Protein AF-A0A1M5V355-F1 (afdb_monomer_lite)

Foldseek 3Di:
DDPVLLVVVLVCLALVNPDFQKKKKWKDFLVVLDTPDIDIDGLVVDDSVVNRVVSVQLSLQSVLVQQWQWFKFFADDPRLVLQVQQLPDSIGDRVSNVVVVSLLSVFFDDGAMKMKMKTKDKDQQFDADPVRDRDDGGDDIDRKMKIFMWGWDFDDWDWDADPVRDTDTDDGDTDTDHTQKMKMPPDCPPNYGNSRIITITHHAASVQRSSCSNRVGPDDHRDDDDPDPPPPPDDDDDDDDPPVVPVPPPPDDHDPDDPPPVPPPPDDDDDDDDDDDDDDDDDDDDDDDDDPDVVVVVVVVVVVVVVVVVVVVVVVVVVVVVPPPPDDDPPDDDPVAWDWDDDPNDIDTDHDPVSDDPVVVVVVVVVVVVVD

Structure (mmCIF, N/CA/C/O backbone):
data_AF-A0A1M5V355-F1
#
_entry.id   AF-A0A1M5V355-F1
#
loop_
_atom_site.group_PDB
_atom_site.id
_atom_site.type_symbol
_atom_site.label_atom_id
_atom_site.label_alt_id
_atom_site.label_comp_id
_atom_site.label_asym_id
_atom_site.label_entity_id
_atom_site.label_seq_id
_atom_site.pdbx_PDB_ins_code
_atom_site.Cartn_x
_atom_site.Cartn_y
_atom_site.Cartn_z
_atom_site.occupancy
_atom_site.B_iso_or_equiv
_atom_site.auth_seq_id
_atom_site.auth_comp_id
_atom_site.auth_asym_id
_atom_site.auth_atom_id
_atom_site.pdbx_PDB_model_num
ATOM 1 N N . MET A 1 1 ? -16.255 1.107 5.233 1.00 89.56 1 MET A N 1
ATOM 2 C CA . MET A 1 1 ? -15.655 2.334 5.747 1.00 89.56 1 MET A CA 1
ATOM 3 C C . MET A 1 1 ? -16.337 3.499 5.084 1.00 89.56 1 MET A C 1
ATOM 5 O O . MET A 1 1 ? -16.392 3.609 3.864 1.00 89.56 1 MET A O 1
ATOM 9 N N . THR A 1 2 ? -16.897 4.390 5.898 1.00 87.81 2 THR A N 1
ATOM 10 C CA . THR A 1 2 ? -17.548 5.601 5.388 1.00 87.81 2 THR A CA 1
ATOM 11 C C . THR A 1 2 ? -16.514 6.634 4.936 1.00 87.81 2 THR A C 1
ATOM 13 O O . THR A 1 2 ? -15.394 6.683 5.450 1.00 87.81 2 THR A O 1
ATOM 16 N N . LYS A 1 3 ? -16.908 7.554 4.043 1.00 87.50 3 LYS A N 1
ATOM 17 C CA . LYS A 1 3 ? -16.062 8.697 3.638 1.00 87.50 3 LYS A CA 1
ATOM 18 C C . LYS A 1 3 ? -15.553 9.503 4.842 1.00 87.50 3 LYS A C 1
ATOM 20 O O . LYS A 1 3 ? -14.425 9.989 4.829 1.00 87.50 3 LYS A O 1
ATOM 25 N N . SER A 1 4 ? -16.362 9.638 5.895 1.00 89.25 4 SER A N 1
ATOM 26 C CA . SER A 1 4 ? -15.952 10.292 7.143 1.00 89.25 4 SER A CA 1
ATOM 27 C C . SER A 1 4 ? -14.869 9.526 7.896 1.00 89.25 4 SER A C 1
ATOM 29 O O . SER A 1 4 ? -13.943 10.168 8.387 1.00 89.25 4 SER A O 1
ATOM 31 N N . GLY A 1 5 ? -14.965 8.193 7.963 1.00 91.00 5 GLY A N 1
ATOM 32 C CA . GLY A 1 5 ? -13.939 7.344 8.572 1.00 91.00 5 GLY A CA 1
ATOM 33 C C . GLY A 1 5 ? -12.612 7.471 7.830 1.00 91.00 5 GLY A C 1
ATOM 34 O O . GLY A 1 5 ? -11.593 7.793 8.438 1.00 91.00 5 GLY A O 1
ATOM 35 N N . LEU A 1 6 ? -12.651 7.391 6.495 1.00 92.62 6 LEU A N 1
ATOM 36 C CA . LEU A 1 6 ? -11.466 7.609 5.666 1.00 92.62 6 LEU A CA 1
ATOM 37 C C . LEU A 1 6 ? -10.832 8.985 5.920 1.00 92.62 6 LEU A C 1
ATOM 39 O O . LEU A 1 6 ? -9.616 9.096 6.056 1.00 92.62 6 LEU A O 1
ATOM 43 N N . LEU A 1 7 ? -11.636 10.051 5.981 1.00 92.12 7 LEU A N 1
ATOM 44 C CA . LEU A 1 7 ? -11.136 11.403 6.246 1.00 92.12 7 LEU A CA 1
ATOM 45 C C . LEU A 1 7 ? -10.563 11.565 7.661 1.00 92.12 7 LEU A C 1
ATOM 47 O O . LEU A 1 7 ? -9.691 12.412 7.850 1.00 92.12 7 LEU A O 1
ATOM 51 N N . GLU A 1 8 ? -11.043 10.807 8.649 1.00 92.81 8 GLU A N 1
ATOM 52 C CA . GLU A 1 8 ? -10.492 10.795 10.010 1.00 92.81 8 GLU A CA 1
ATOM 53 C C . GLU A 1 8 ? -9.062 10.250 10.003 1.00 92.81 8 GLU A C 1
ATOM 55 O O . GLU A 1 8 ? -8.152 10.954 10.444 1.00 92.81 8 GLU A O 1
ATOM 60 N N . ILE A 1 9 ? -8.851 9.082 9.392 1.00 94.06 9 ILE A N 1
ATOM 61 C CA . ILE A 1 9 ? -7.524 8.463 9.283 1.00 94.06 9 ILE A CA 1
ATOM 62 C C . ILE A 1 9 ? -6.606 9.293 8.379 1.00 94.06 9 ILE A C 1
ATOM 64 O O . ILE A 1 9 ? -5.519 9.705 8.779 1.00 94.06 9 ILE A O 1
ATOM 68 N N . LYS A 1 10 ? -7.072 9.662 7.181 1.00 92.56 10 LYS A N 1
ATOM 69 C CA . LYS A 1 10 ? -6.279 10.398 6.185 1.00 92.56 10 LYS A CA 1
ATOM 70 C C . LYS A 1 10 ? -5.797 11.767 6.672 1.00 92.56 10 LYS A C 1
ATOM 72 O O . LYS A 1 10 ? -4.787 12.266 6.181 1.00 92.56 10 LYS A O 1
ATOM 77 N N . LYS A 1 11 ? -6.470 12.406 7.638 1.00 91.75 11 LYS A N 1
ATOM 78 C CA . LYS A 1 11 ? -5.975 13.660 8.242 1.00 91.75 11 LYS A CA 1
ATOM 79 C C . LYS A 1 11 ? -4.592 13.503 8.875 1.00 91.75 11 LYS A C 1
ATOM 81 O O . LYS A 1 11 ? -3.875 14.500 8.920 1.00 91.75 11 LYS A O 1
ATOM 86 N N . ARG A 1 12 ? -4.232 12.288 9.301 1.00 92.31 12 ARG A N 1
ATOM 87 C CA . ARG A 1 12 ? -2.917 11.926 9.844 1.00 92.31 12 ARG A CA 1
ATOM 88 C C . ARG A 1 12 ? -1.853 11.770 8.757 1.00 92.31 12 ARG A C 1
ATOM 90 O O . ARG A 1 12 ? -0.671 11.850 9.053 1.00 92.31 12 ARG A O 1
ATOM 97 N N . PHE A 1 13 ? -2.230 11.623 7.484 1.00 92.56 13 PHE A N 1
ATOM 98 C CA . PHE A 1 13 ? -1.281 11.496 6.367 1.00 92.56 13 PHE A CA 1
ATOM 99 C C . PHE A 1 13 ? -0.744 12.866 5.939 1.00 92.56 13 PHE A C 1
ATOM 101 O O . PHE A 1 13 ? -0.869 13.314 4.801 1.00 92.56 13 PHE A O 1
ATOM 108 N N . LYS A 1 14 ? -0.157 13.580 6.892 1.00 90.81 14 LYS A N 1
ATOM 109 C CA . LYS A 1 14 ? 0.521 14.855 6.690 1.00 90.81 14 LYS A CA 1
ATOM 110 C C . LYS A 1 14 ? 1.834 14.776 7.422 1.00 90.81 14 LYS A C 1
ATOM 112 O O . LYS A 1 14 ? 1.860 14.311 8.546 1.00 90.81 14 LYS A O 1
ATOM 117 N N . PHE A 1 15 ? 2.900 15.304 6.836 1.00 89.25 15 PHE A N 1
ATOM 118 C CA . PHE A 1 15 ? 4.241 15.212 7.420 1.00 89.25 15 PHE A CA 1
ATOM 119 C C . PHE A 1 15 ? 4.316 15.582 8.916 1.00 89.25 15 PHE A C 1
ATOM 121 O O . PHE A 1 15 ? 5.011 14.920 9.668 1.00 89.25 15 PHE A O 1
ATOM 128 N N . LYS A 1 16 ? 3.553 16.586 9.372 1.00 88.00 16 LYS A N 1
ATOM 129 C CA . LYS A 1 16 ? 3.527 16.997 10.788 1.00 88.00 16 LYS A CA 1
ATOM 130 C C . LYS A 1 16 ? 2.683 16.111 11.710 1.00 88.00 16 LYS A C 1
ATOM 132 O O . LYS A 1 16 ? 2.906 16.132 12.913 1.00 88.00 16 LYS A O 1
ATOM 137 N N . ASP A 1 17 ? 1.705 15.406 11.152 1.00 87.25 17 ASP A N 1
ATOM 138 C CA . ASP A 1 17 ? 0.704 14.626 11.890 1.00 87.25 17 ASP A CA 1
ATOM 139 C C . ASP A 1 17 ? 0.891 13.109 11.685 1.00 87.25 17 ASP A C 1
ATOM 141 O O . ASP A 1 17 ? 0.143 12.308 12.244 1.00 87.25 17 ASP A O 1
ATOM 145 N N . CYS A 1 18 ? 1.860 12.725 10.850 1.00 88.19 18 CYS A N 1
ATOM 146 C CA . CYS A 1 18 ? 2.124 11.358 10.445 1.00 88.19 18 CYS A CA 1
ATOM 147 C C . CYS A 1 18 ? 2.851 10.609 11.553 1.00 88.19 18 CYS A C 1
ATOM 149 O O . CYS A 1 18 ? 3.882 11.058 12.048 1.00 88.19 18 CYS A O 1
ATOM 151 N N . SER A 1 19 ? 2.319 9.441 11.893 1.00 90.44 19 SER A N 1
ATOM 152 C CA . SER A 1 19 ? 2.824 8.584 12.962 1.00 90.44 19 SER A CA 1
ATOM 153 C C . SER A 1 19 ? 3.128 7.164 12.500 1.00 90.44 19 SER A C 1
ATOM 155 O O . SER A 1 19 ? 3.248 6.291 13.352 1.00 90.44 19 SER A O 1
ATOM 157 N N . PHE A 1 20 ? 3.262 6.928 11.185 1.00 96.12 20 PHE A N 1
ATOM 158 C CA . PHE A 1 20 ? 3.665 5.616 10.677 1.00 96.12 20 PHE A CA 1
ATOM 159 C C . PHE A 1 20 ? 4.904 5.130 11.425 1.00 96.12 20 PHE A C 1
ATOM 161 O O . PHE A 1 20 ? 5.922 5.829 11.481 1.00 96.12 20 PHE A O 1
ATOM 168 N N . SER A 1 21 ? 4.807 3.946 12.014 1.00 95.25 21 SER A N 1
ATOM 169 C CA . SER A 1 21 ? 5.899 3.356 12.774 1.00 95.25 21 SER A CA 1
ATOM 170 C C . SER A 1 21 ? 6.874 2.639 11.847 1.00 95.25 21 SER A C 1
ATOM 172 O O . SER A 1 21 ? 8.091 2.824 11.958 1.00 95.25 21 SER A O 1
ATOM 174 N N . GLY A 1 22 ? 6.358 1.904 10.864 1.00 96.44 22 GLY A N 1
ATOM 175 C CA . GLY A 1 22 ? 7.148 1.157 9.900 1.00 96.44 22 GLY A CA 1
ATOM 176 C C . GLY A 1 22 ? 6.624 1.252 8.476 1.00 96.44 22 GLY A C 1
ATOM 177 O O . GLY A 1 22 ? 5.488 1.649 8.213 1.00 96.44 22 GLY A O 1
ATOM 178 N N . MET A 1 23 ? 7.497 0.884 7.548 1.00 97.56 23 MET A N 1
ATOM 179 C CA . MET A 1 23 ? 7.187 0.739 6.137 1.00 97.56 23 MET A CA 1
ATOM 180 C C . MET A 1 23 ? 7.880 -0.508 5.605 1.00 97.56 23 MET A C 1
ATOM 182 O O . MET A 1 23 ? 9.032 -0.768 5.940 1.00 97.56 23 MET A O 1
ATOM 186 N N . ALA A 1 24 ? 7.209 -1.236 4.729 1.00 98.25 24 ALA A N 1
ATOM 187 C CA . ALA A 1 24 ? 7.842 -2.215 3.868 1.00 98.25 24 ALA A CA 1
ATOM 188 C C . ALA A 1 24 ? 7.393 -2.007 2.430 1.00 98.25 24 ALA A C 1
ATOM 190 O O . ALA A 1 24 ? 6.380 -1.355 2.158 1.00 98.25 24 ALA A O 1
ATOM 191 N N . 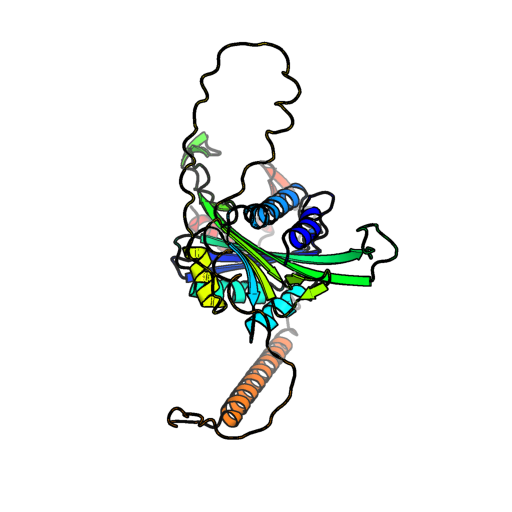TYR A 1 25 ? 8.168 -2.549 1.506 1.00 98.12 25 TYR A N 1
ATOM 192 C CA . TYR A 1 25 ? 7.831 -2.509 0.099 1.00 98.12 25 TYR A CA 1
ATOM 193 C C . TYR A 1 25 ? 8.241 -3.792 -0.606 1.00 98.12 25 TYR A C 1
ATOM 195 O O . TYR A 1 25 ? 9.151 -4.492 -0.166 1.00 98.12 25 TYR A O 1
ATOM 203 N N . ALA A 1 26 ? 7.578 -4.064 -1.724 1.00 98.06 26 ALA A N 1
ATOM 204 C CA . ALA A 1 26 ? 8.003 -5.048 -2.706 1.00 98.06 26 ALA A CA 1
ATOM 205 C C . ALA A 1 26 ? 7.972 -4.413 -4.098 1.00 98.06 26 ALA A C 1
ATOM 207 O O . ALA A 1 26 ? 7.014 -3.719 -4.444 1.00 98.06 26 ALA A O 1
ATOM 208 N N . ILE A 1 27 ? 9.029 -4.637 -4.873 1.00 97.38 27 ILE A N 1
ATOM 209 C CA . ILE A 1 27 ? 9.155 -4.238 -6.274 1.00 97.38 27 ILE A CA 1
ATOM 210 C C . ILE A 1 27 ? 8.904 -5.474 -7.122 1.00 97.38 27 ILE A C 1
ATOM 212 O O . ILE A 1 27 ? 9.468 -6.537 -6.853 1.00 97.38 27 ILE A O 1
ATOM 216 N N . PHE A 1 28 ? 8.053 -5.327 -8.127 1.00 95.38 28 PHE A N 1
ATOM 217 C CA . PHE A 1 28 ? 7.698 -6.412 -9.017 1.00 95.38 28 PHE A CA 1
ATOM 218 C C . PHE A 1 28 ? 7.526 -5.949 -10.451 1.00 95.38 28 PHE A C 1
ATOM 220 O O . PHE A 1 28 ? 7.009 -4.860 -10.704 1.00 95.38 28 PHE A O 1
ATOM 227 N N . ASP A 1 29 ? 7.932 -6.812 -11.372 1.00 93.44 29 ASP A N 1
ATOM 228 C CA . ASP A 1 29 ? 7.668 -6.665 -12.791 1.00 93.44 29 ASP A CA 1
ATOM 229 C C . ASP A 1 29 ? 6.507 -7.571 -13.182 1.00 93.44 29 ASP A C 1
ATOM 231 O O . ASP A 1 29 ? 6.532 -8.788 -12.974 1.00 93.44 29 ASP A O 1
ATOM 235 N N . ASN A 1 30 ? 5.472 -6.961 -13.746 1.00 86.44 30 ASN A N 1
ATOM 236 C CA . ASN A 1 30 ? 4.293 -7.687 -14.166 1.00 86.44 30 ASN A CA 1
ATOM 237 C C . ASN A 1 30 ? 4.468 -8.343 -15.547 1.00 86.44 30 ASN A C 1
ATOM 239 O O . ASN A 1 30 ? 3.793 -9.329 -15.838 1.00 86.44 30 ASN A O 1
ATOM 243 N N . GLU A 1 31 ? 5.404 -7.852 -16.373 1.00 83.94 31 GLU A N 1
ATOM 244 C CA . GLU A 1 31 ? 5.741 -8.469 -17.665 1.00 83.94 31 GLU A CA 1
ATOM 245 C C . GLU A 1 31 ? 6.495 -9.790 -17.452 1.00 83.94 31 GLU A C 1
ATOM 247 O O . GLU A 1 31 ? 6.115 -10.832 -17.993 1.00 83.94 31 GLU A O 1
ATOM 252 N N . GLY A 1 32 ? 7.539 -9.763 -16.618 1.00 76.00 32 GLY A N 1
ATOM 253 C CA . GLY A 1 32 ? 8.309 -10.939 -16.211 1.00 76.00 32 GLY A CA 1
ATOM 254 C C . GLY A 1 32 ? 7.634 -11.810 -15.147 1.00 76.00 32 GLY A C 1
ATOM 255 O O . GLY A 1 32 ? 8.076 -12.937 -14.918 1.00 76.00 32 GLY A O 1
ATOM 256 N N . LYS A 1 33 ? 6.558 -11.318 -14.517 1.00 83.00 33 LYS A N 1
ATOM 257 C CA . LYS A 1 33 ? 5.878 -11.937 -13.363 1.00 83.00 33 LYS A CA 1
ATOM 258 C C . LYS A 1 33 ? 6.848 -12.320 -12.242 1.00 83.00 33 LYS A C 1
ATOM 260 O O . LYS A 1 33 ? 6.753 -13.404 -11.661 1.00 83.00 33 LYS A O 1
ATOM 265 N N . GLU A 1 34 ? 7.779 -11.423 -11.941 1.00 89.25 34 GLU A N 1
ATOM 266 C CA . GLU A 1 34 ? 8.860 -11.647 -10.984 1.00 89.25 34 GLU A CA 1
ATOM 267 C C . GLU A 1 34 ? 8.885 -10.555 -9.910 1.00 89.25 34 GLU A C 1
ATOM 269 O O . GLU A 1 34 ? 8.621 -9.380 -10.168 1.00 89.25 34 GLU A O 1
ATOM 274 N N . ILE A 1 35 ? 9.230 -10.948 -8.683 1.00 93.12 35 ILE A N 1
ATOM 275 C CA . ILE A 1 35 ? 9.493 -10.010 -7.593 1.00 93.12 35 ILE A CA 1
ATOM 276 C C . ILE A 1 35 ? 10.996 -9.713 -7.555 1.00 93.12 35 ILE A C 1
ATOM 278 O O . ILE A 1 35 ? 11.785 -10.545 -7.086 1.00 93.12 35 ILE A O 1
ATOM 282 N N . GLU A 1 36 ? 11.369 -8.500 -7.946 1.00 91.50 36 GLU A N 1
ATOM 283 C CA . GLU A 1 36 ? 12.757 -8.033 -8.019 1.00 91.50 36 GLU A CA 1
ATOM 284 C C . GLU A 1 36 ? 13.376 -7.786 -6.636 1.00 91.50 36 GLU A C 1
ATOM 286 O O . GLU A 1 36 ? 14.565 -8.018 -6.422 1.00 91.50 36 GLU A O 1
ATOM 291 N N . GLY A 1 37 ? 12.578 -7.334 -5.665 1.00 92.25 37 GLY A N 1
ATOM 292 C CA . GLY A 1 37 ? 13.083 -7.020 -4.330 1.00 92.25 37 GLY A CA 1
ATOM 293 C C . GLY A 1 37 ? 11.985 -6.752 -3.313 1.00 92.25 37 GLY A C 1
ATOM 294 O O . GLY A 1 37 ? 10.872 -6.379 -3.671 1.00 92.25 37 GLY A O 1
ATOM 295 N N . ALA A 1 38 ? 12.296 -6.952 -2.034 1.00 96.25 38 ALA A N 1
ATOM 296 C CA . ALA A 1 38 ? 11.433 -6.572 -0.924 1.00 96.25 38 ALA A CA 1
ATOM 297 C C . ALA A 1 38 ? 12.280 -6.224 0.301 1.00 96.25 38 ALA A C 1
ATOM 299 O O . ALA A 1 38 ? 13.281 -6.891 0.560 1.00 96.25 38 ALA A O 1
ATOM 300 N N . ASP A 1 39 ? 11.879 -5.195 1.042 1.00 97.50 39 ASP A N 1
ATOM 301 C CA . ASP A 1 39 ? 12.579 -4.760 2.250 1.00 97.50 39 ASP A CA 1
ATOM 302 C C . ASP A 1 39 ? 11.623 -4.054 3.221 1.00 97.50 39 ASP A C 1
ATOM 304 O O . ASP A 1 39 ? 10.516 -3.649 2.854 1.00 97.50 39 ASP A O 1
ATOM 308 N N . SER A 1 40 ? 12.054 -3.910 4.472 1.00 97.19 40 SER A N 1
ATOM 309 C CA . SER A 1 40 ? 11.305 -3.273 5.552 1.00 97.19 40 SER A CA 1
ATOM 310 C C . SER A 1 40 ? 12.197 -2.341 6.362 1.00 97.19 40 SER A C 1
ATOM 312 O O . SER A 1 40 ? 13.372 -2.609 6.595 1.00 97.19 40 SER A O 1
ATOM 314 N N . THR A 1 41 ? 11.639 -1.227 6.816 1.00 96.38 41 THR A N 1
ATOM 315 C CA . THR A 1 41 ? 12.373 -0.216 7.568 1.00 96.38 41 THR A CA 1
ATOM 316 C C . THR A 1 41 ? 11.465 0.517 8.543 1.00 96.38 41 THR A C 1
ATOM 318 O O . THR A 1 41 ? 10.244 0.604 8.376 1.00 96.38 41 THR A O 1
ATOM 321 N N . ARG A 1 42 ? 12.068 1.090 9.583 1.00 96.50 42 ARG A N 1
ATOM 322 C CA . ARG A 1 42 ? 11.363 1.998 10.482 1.00 96.50 42 ARG A CA 1
ATOM 323 C C . ARG A 1 42 ? 11.120 3.315 9.746 1.00 96.50 42 ARG A C 1
ATOM 325 O O . ARG A 1 42 ? 12.052 3.971 9.290 1.00 96.50 42 ARG A O 1
ATOM 332 N N . PHE A 1 43 ? 9.863 3.734 9.650 1.00 95.94 43 PHE A N 1
ATOM 333 C CA . PHE A 1 43 ? 9.506 4.877 8.807 1.00 95.94 43 PHE A CA 1
ATOM 334 C C . PHE A 1 43 ? 10.115 6.187 9.329 1.00 95.94 43 PHE A C 1
ATOM 336 O O . PHE A 1 43 ? 10.642 6.990 8.564 1.00 95.94 43 PHE A O 1
ATOM 343 N N . LEU A 1 44 ? 10.137 6.355 10.653 1.00 91.69 44 LEU A N 1
ATOM 344 C CA . LEU A 1 44 ? 10.676 7.546 11.318 1.00 91.69 44 LEU A CA 1
ATOM 345 C C . LEU A 1 44 ? 12.208 7.673 11.247 1.00 91.69 44 LEU A C 1
ATOM 347 O O . LEU A 1 44 ? 12.740 8.697 11.667 1.00 91.69 44 LEU A O 1
ATOM 351 N N . THR A 1 45 ? 12.926 6.651 10.764 1.00 93.31 45 THR A N 1
ATOM 352 C CA . THR A 1 45 ? 14.386 6.732 10.563 1.00 93.31 45 THR A CA 1
ATOM 353 C C . THR A 1 45 ? 14.782 7.219 9.172 1.00 93.31 45 THR A C 1
ATOM 355 O O . THR A 1 45 ? 15.955 7.514 8.958 1.00 93.31 45 THR A O 1
ATOM 358 N N . LEU A 1 46 ? 13.826 7.303 8.241 1.00 94.19 46 LEU A N 1
ATOM 359 C CA . LEU A 1 46 ? 14.040 7.871 6.910 1.00 94.19 46 LEU A CA 1
ATOM 360 C C . LEU A 1 46 ? 14.298 9.376 6.999 1.00 94.19 46 LEU A C 1
ATOM 362 O O . LEU A 1 46 ? 13.890 10.023 7.967 1.00 94.19 46 LEU A O 1
ATOM 366 N N . ASP A 1 47 ? 14.922 9.953 5.976 1.00 95.31 47 ASP A N 1
ATOM 367 C CA . ASP A 1 47 ? 15.080 11.404 5.934 1.00 95.31 47 ASP A CA 1
ATOM 368 C C . ASP A 1 47 ? 13.740 12.125 5.701 1.00 95.31 47 ASP A C 1
ATOM 370 O O . ASP A 1 47 ? 12.791 11.585 5.125 1.00 95.31 47 ASP A O 1
ATOM 374 N N . ASP A 1 48 ? 13.650 13.375 6.158 1.00 95.44 48 ASP A N 1
ATOM 375 C CA . ASP A 1 48 ? 12.427 14.178 6.069 1.00 95.44 48 ASP A CA 1
ATOM 376 C C . ASP A 1 48 ? 11.891 14.309 4.633 1.00 95.44 48 ASP A C 1
ATOM 378 O O . ASP A 1 48 ? 10.680 14.445 4.431 1.00 95.44 48 ASP A O 1
ATOM 382 N N . ASP A 1 49 ? 12.761 14.328 3.624 1.00 95.06 49 ASP A N 1
ATOM 383 C CA . ASP A 1 49 ? 12.355 14.500 2.232 1.00 95.06 49 ASP A CA 1
ATOM 384 C C . ASP A 1 49 ? 11.828 13.192 1.630 1.00 95.06 49 ASP A C 1
ATOM 386 O O . ASP A 1 49 ? 10.849 13.220 0.877 1.00 95.06 49 ASP A O 1
ATOM 390 N N . GLU A 1 50 ? 12.399 12.048 1.999 1.00 94.62 50 GLU A N 1
ATOM 391 C CA . GLU A 1 50 ? 11.857 10.715 1.732 1.00 94.62 50 GLU A CA 1
ATOM 392 C C . GLU A 1 50 ? 10.501 10.519 2.405 1.00 94.62 50 GLU A C 1
ATOM 394 O O . GLU A 1 50 ? 9.522 10.189 1.727 1.00 94.62 50 GLU A O 1
ATOM 399 N N . GLN A 1 51 ? 10.393 10.819 3.703 1.00 95.75 51 GLN A N 1
ATOM 400 C CA . GLN A 1 51 ? 9.131 10.715 4.438 1.00 95.75 51 GLN A CA 1
ATOM 401 C C . GLN A 1 51 ? 8.024 11.535 3.762 1.00 95.75 51 GLN A C 1
ATOM 403 O O . GLN A 1 51 ? 6.927 11.029 3.514 1.00 95.75 51 GLN A O 1
ATOM 408 N N . LYS A 1 52 ? 8.302 12.793 3.382 1.00 96.25 52 LYS A N 1
ATOM 409 C CA . LYS A 1 52 ? 7.335 13.644 2.660 1.00 96.25 52 LYS A CA 1
ATOM 410 C C . LYS A 1 52 ? 6.894 13.029 1.333 1.00 96.25 52 LYS A C 1
ATOM 412 O O . LYS A 1 52 ? 5.713 13.134 0.987 1.00 96.25 52 LYS A O 1
ATOM 417 N N . LYS A 1 53 ? 7.807 12.409 0.577 1.00 96.00 53 LYS A N 1
ATOM 418 C CA . LYS A 1 53 ? 7.480 11.751 -0.700 1.00 96.00 53 LYS A CA 1
ATOM 419 C C . LYS A 1 53 ? 6.567 10.548 -0.476 1.00 96.00 53 LYS A C 1
ATOM 421 O O . LYS A 1 53 ? 5.520 10.479 -1.121 1.00 96.00 53 LYS A O 1
ATOM 426 N N . TYR A 1 54 ? 6.896 9.669 0.469 1.00 97.12 54 TYR A N 1
ATOM 427 C CA . TYR A 1 54 ? 6.069 8.506 0.800 1.00 97.12 54 TYR A CA 1
ATOM 428 C C . TYR A 1 54 ? 4.682 8.906 1.317 1.00 97.12 54 TYR A C 1
ATOM 430 O O . TYR A 1 54 ? 3.671 8.424 0.802 1.00 97.12 54 TYR A O 1
ATOM 438 N N . ILE A 1 55 ? 4.608 9.879 2.232 1.00 96.69 55 ILE A N 1
ATOM 439 C CA . ILE A 1 55 ? 3.332 10.420 2.730 1.00 96.69 55 ILE A CA 1
ATOM 440 C C . ILE A 1 55 ? 2.508 11.012 1.580 1.00 96.69 55 ILE A C 1
ATOM 442 O O . ILE A 1 55 ? 1.286 10.852 1.539 1.00 96.69 55 ILE A O 1
ATOM 446 N N . SER A 1 56 ? 3.152 11.678 0.616 1.00 95.88 56 SER A N 1
ATOM 447 C CA . SER A 1 56 ? 2.468 12.205 -0.568 1.00 95.88 56 SER A CA 1
ATOM 448 C C . SER A 1 56 ? 1.871 11.092 -1.431 1.00 95.88 56 SER A C 1
ATOM 450 O O . SER A 1 56 ? 0.732 11.229 -1.883 1.00 95.88 56 SER A O 1
ATOM 452 N N . LEU A 1 57 ? 2.602 9.993 -1.647 1.00 96.06 57 LEU A N 1
ATOM 453 C CA . LEU A 1 57 ? 2.116 8.841 -2.409 1.00 96.06 57 LEU A CA 1
ATOM 454 C C . LEU A 1 57 ? 0.905 8.207 -1.725 1.00 96.06 57 LEU A C 1
ATOM 456 O O . LEU A 1 57 ? -0.169 8.158 -2.325 1.00 96.06 57 LEU A O 1
ATOM 460 N N . ILE A 1 58 ? 1.026 7.818 -0.456 1.00 96.12 58 ILE A N 1
ATOM 461 C CA . ILE A 1 58 ? -0.077 7.164 0.260 1.00 96.12 58 ILE A CA 1
ATOM 462 C C . ILE A 1 58 ? -1.299 8.091 0.380 1.00 96.12 58 ILE A C 1
ATOM 464 O O . ILE A 1 58 ? -2.426 7.680 0.115 1.00 96.12 58 ILE A O 1
ATOM 468 N N . SER A 1 59 ? -1.097 9.392 0.615 1.00 94.69 59 SER A N 1
ATOM 469 C CA . SER A 1 59 ? -2.186 10.382 0.625 1.00 94.69 59 SER A CA 1
ATOM 470 C C . SER A 1 59 ? -2.924 10.472 -0.707 1.00 94.69 59 SER A C 1
ATOM 472 O O . SER A 1 59 ? -4.148 10.650 -0.731 1.00 94.69 59 SER A O 1
ATOM 474 N N . LYS A 1 60 ? -2.204 10.387 -1.832 1.00 94.31 60 LYS A N 1
ATOM 475 C CA . LYS A 1 60 ? -2.798 10.423 -3.175 1.00 94.31 60 LYS A CA 1
ATOM 476 C C . LYS A 1 60 ? -3.630 9.179 -3.465 1.00 94.31 60 LYS A C 1
ATOM 478 O O . LYS A 1 60 ? -4.661 9.331 -4.119 1.00 94.31 60 LYS A O 1
ATOM 483 N N . ALA A 1 61 ? -3.232 8.011 -2.955 1.00 93.81 61 ALA A N 1
ATOM 484 C CA . ALA A 1 61 ? -3.974 6.762 -3.133 1.00 93.81 61 ALA A CA 1
ATOM 485 C C . ALA A 1 61 ? -5.414 6.922 -2.625 1.00 93.81 61 ALA A C 1
ATOM 487 O O . ALA A 1 61 ? -6.368 6.745 -3.374 1.00 93.81 61 ALA A O 1
ATOM 488 N N . TYR A 1 62 ? -5.576 7.445 -1.409 1.00 92.25 62 TYR A N 1
ATOM 489 C CA . TYR A 1 62 ? -6.897 7.671 -0.811 1.00 92.25 62 TYR A CA 1
ATOM 490 C C . TYR A 1 62 ? -7.581 8.975 -1.233 1.00 92.25 62 TYR A C 1
ATOM 492 O O . TYR A 1 62 ? -8.776 9.163 -1.017 1.00 92.25 62 TYR A O 1
ATOM 500 N N . SER A 1 63 ? -6.851 9.924 -1.825 1.00 85.56 63 SER A N 1
ATOM 501 C CA . SER A 1 63 ? -7.465 11.127 -2.413 1.00 85.56 63 SER A CA 1
ATOM 502 C C . SER A 1 63 ? -8.267 10.820 -3.669 1.00 85.56 63 SER A C 1
ATOM 504 O O . SER A 1 63 ? -9.175 11.573 -4.003 1.00 85.56 63 SER A O 1
ATOM 506 N N . ALA A 1 64 ? -7.963 9.709 -4.338 1.00 74.75 64 ALA A N 1
ATOM 507 C CA . ALA A 1 64 ? -8.680 9.266 -5.520 1.00 74.75 64 ALA A CA 1
ATOM 508 C C . ALA A 1 64 ? -10.140 8.861 -5.261 1.00 74.75 64 ALA A C 1
ATOM 510 O O . ALA A 1 64 ? -10.911 8.806 -6.214 1.00 74.75 64 ALA A O 1
ATOM 511 N N . ALA A 1 65 ? -10.531 8.624 -4.003 1.00 66.25 65 ALA A N 1
ATOM 512 C CA . ALA A 1 65 ? -11.834 8.070 -3.631 1.00 66.25 65 ALA A CA 1
ATOM 513 C C . ALA A 1 65 ? -13.054 8.851 -4.167 1.00 66.25 65 ALA A C 1
ATOM 515 O O . ALA A 1 65 ? -14.123 8.278 -4.329 1.00 66.25 65 ALA A O 1
ATOM 516 N N . GLY A 1 66 ? -12.919 10.146 -4.483 1.00 62.03 66 GLY A N 1
ATOM 517 C CA . GLY A 1 66 ? -14.007 10.946 -5.069 1.00 62.03 66 GLY A CA 1
ATOM 518 C C . GLY A 1 66 ? -14.413 10.550 -6.500 1.00 62.03 66 GLY A C 1
ATOM 519 O O . GLY A 1 66 ? -15.504 10.910 -6.935 1.00 62.03 66 GLY A O 1
ATOM 520 N N . GLY A 1 67 ? -13.565 9.805 -7.223 1.00 68.19 67 GLY A N 1
ATOM 521 C CA . GLY A 1 67 ? -13.799 9.368 -8.611 1.00 68.19 67 GLY A CA 1
ATOM 522 C C . GLY A 1 67 ? -13.250 7.971 -8.926 1.00 68.19 67 GLY A C 1
ATOM 523 O O . GLY A 1 67 ? -12.985 7.662 -10.084 1.00 68.19 67 GLY A O 1
ATOM 524 N N . ALA A 1 68 ? -13.040 7.164 -7.889 1.00 81.50 68 ALA A N 1
ATOM 525 C CA . ALA A 1 68 ? -12.522 5.798 -7.922 1.00 81.50 68 ALA A CA 1
ATOM 526 C C . ALA A 1 68 ? -13.541 4.866 -7.253 1.00 81.50 68 ALA A C 1
ATOM 528 O O . ALA A 1 68 ? -14.433 5.350 -6.554 1.00 81.50 68 ALA A O 1
ATOM 529 N N . PHE A 1 69 ? -13.474 3.556 -7.489 1.00 87.19 69 PHE A N 1
ATOM 530 C CA . PHE A 1 69 ? -14.170 2.596 -6.625 1.00 87.19 69 PHE A CA 1
ATOM 531 C C . PHE A 1 69 ? -13.512 2.677 -5.254 1.00 87.19 69 PHE A C 1
ATOM 533 O O . PHE A 1 69 ? -12.285 2.720 -5.196 1.00 87.19 69 PHE A O 1
ATOM 540 N N . ALA A 1 70 ? -14.304 2.830 -4.198 1.00 91.06 70 ALA A N 1
ATOM 541 C CA . ALA A 1 70 ? -13.822 3.271 -2.896 1.00 91.06 70 ALA A CA 1
ATOM 542 C C . ALA A 1 70 ? -14.700 2.694 -1.777 1.00 91.06 70 ALA A C 1
ATOM 544 O O . ALA A 1 70 ? -15.419 3.440 -1.102 1.00 91.06 70 ALA A O 1
ATOM 545 N N . GLU A 1 71 ? -14.669 1.371 -1.631 1.00 93.50 71 GLU A N 1
ATOM 546 C CA . GLU A 1 71 ? -15.564 0.599 -0.764 1.00 93.50 71 GLU A CA 1
ATOM 547 C C . GLU A 1 71 ? -14.815 -0.497 0.002 1.00 93.50 71 GLU A C 1
ATOM 549 O O . GLU A 1 71 ? -13.628 -0.747 -0.224 1.00 93.50 71 GLU A O 1
ATOM 554 N N . ASP A 1 72 ? -15.521 -1.109 0.947 1.00 95.19 72 ASP A N 1
ATOM 555 C CA . ASP A 1 72 ? -15.021 -2.254 1.696 1.00 95.19 72 ASP A CA 1
ATOM 556 C C . ASP A 1 72 ? -15.128 -3.519 0.859 1.00 95.19 72 ASP A C 1
ATOM 558 O O . ASP A 1 72 ? -16.146 -3.778 0.219 1.00 95.19 72 ASP A O 1
ATOM 562 N N . VAL A 1 73 ? -14.073 -4.317 0.915 1.00 96.00 73 VAL A N 1
ATOM 563 C CA . VAL A 1 73 ? -13.988 -5.632 0.303 1.00 96.00 73 VAL A CA 1
ATOM 564 C C . VAL A 1 73 ? -13.741 -6.640 1.410 1.00 96.00 73 VAL A C 1
ATOM 566 O O . VAL A 1 73 ? -12.799 -6.485 2.187 1.00 96.00 73 VAL A O 1
ATOM 569 N N . THR A 1 74 ? -14.582 -7.664 1.486 1.00 95.75 74 THR A N 1
ATOM 570 C CA . THR A 1 74 ? -14.424 -8.731 2.472 1.00 95.75 74 THR A CA 1
ATOM 571 C C . THR A 1 74 ? -13.176 -9.549 2.163 1.00 95.75 74 THR A C 1
ATOM 573 O O . THR A 1 74 ? -12.971 -9.969 1.025 1.00 95.75 74 THR A O 1
ATOM 576 N N . VAL A 1 75 ? -12.350 -9.792 3.179 1.00 94.56 75 VAL A N 1
ATOM 577 C CA . VAL A 1 75 ? -11.142 -10.611 3.058 1.00 94.56 75 VAL A CA 1
ATOM 578 C C . VAL A 1 75 ? -11.285 -11.842 3.940 1.00 94.56 75 VAL A C 1
ATOM 580 O O . VAL A 1 75 ? -11.645 -11.748 5.109 1.00 94.56 75 VAL A O 1
ATOM 583 N N . ILE A 1 76 ? -10.996 -13.017 3.384 1.00 91.75 76 ILE A N 1
ATOM 584 C CA . ILE A 1 76 ? -11.171 -14.304 4.065 1.00 91.75 76 ILE A CA 1
ATOM 585 C C . ILE A 1 76 ? -9.927 -15.182 3.928 1.00 91.75 76 ILE A C 1
ATOM 587 O O . ILE A 1 76 ? -9.017 -14.898 3.154 1.00 91.75 76 ILE A O 1
ATOM 591 N N . GLY A 1 77 ? -9.895 -16.281 4.682 1.00 92.88 77 GLY A N 1
ATOM 592 C CA . GLY A 1 77 ? -8.890 -17.327 4.502 1.00 92.88 77 GLY A CA 1
ATOM 593 C C . GLY A 1 77 ? -7.471 -16.877 4.850 1.00 92.88 77 GLY A C 1
ATOM 594 O O . GLY A 1 77 ? -7.236 -16.295 5.911 1.00 92.88 77 GLY A O 1
ATOM 595 N N . ASP A 1 78 ? -6.515 -17.220 3.989 1.00 92.50 78 ASP A N 1
ATOM 596 C CA . ASP A 1 78 ? -5.093 -16.969 4.235 1.00 92.50 78 ASP A CA 1
ATOM 597 C C . ASP A 1 78 ? -4.708 -15.498 4.036 1.00 92.50 78 ASP A C 1
ATOM 599 O O . ASP A 1 78 ? -3.887 -14.987 4.801 1.00 92.50 78 ASP A O 1
ATOM 603 N N . ASP A 1 79 ? -5.390 -14.776 3.143 1.00 93.00 79 ASP A N 1
ATOM 604 C CA . ASP A 1 79 ? -5.211 -13.329 2.978 1.00 93.00 79 ASP A CA 1
ATOM 605 C C . ASP A 1 79 ? -5.564 -12.569 4.254 1.00 93.00 79 ASP A C 1
ATOM 607 O O . ASP A 1 79 ? -4.801 -11.714 4.706 1.00 93.00 79 ASP A O 1
ATOM 611 N N . ALA A 1 80 ? -6.676 -12.928 4.901 1.00 94.62 80 ALA A N 1
ATOM 612 C CA . ALA A 1 80 ? -7.078 -12.309 6.163 1.00 94.62 80 ALA A CA 1
ATOM 613 C C . ALA A 1 80 ? -6.019 -12.527 7.259 1.00 94.62 80 ALA A C 1
ATOM 615 O O . ALA A 1 80 ? -5.718 -11.617 8.036 1.00 94.62 80 ALA A O 1
ATOM 616 N N . LYS A 1 81 ? -5.396 -13.716 7.304 1.00 95.94 81 LYS A N 1
ATOM 617 C CA . LYS A 1 81 ? -4.306 -14.017 8.248 1.00 95.94 81 LYS A CA 1
ATOM 618 C C . LYS A 1 81 ? -3.056 -13.196 7.940 1.00 95.94 81 LYS A C 1
ATOM 620 O O . LYS A 1 81 ? -2.460 -12.648 8.867 1.00 95.94 81 LYS A O 1
ATOM 625 N N . MET A 1 82 ? -2.672 -13.098 6.667 1.00 96.88 82 MET A N 1
ATOM 626 C CA . MET A 1 82 ? -1.519 -12.314 6.218 1.00 96.88 82 MET A CA 1
ATOM 627 C C . MET A 1 82 ? -1.700 -10.826 6.539 1.00 96.88 82 MET A C 1
ATOM 629 O O . MET A 1 82 ? -0.842 -10.231 7.193 1.00 96.88 82 MET A O 1
ATOM 633 N N . LEU A 1 83 ? -2.835 -10.236 6.156 1.00 97.12 83 LEU A N 1
ATOM 634 C CA . LEU A 1 83 ? -3.141 -8.831 6.427 1.00 97.12 83 LEU A CA 1
ATOM 635 C C . LEU A 1 83 ? -3.241 -8.550 7.934 1.00 97.12 83 LEU A C 1
ATOM 637 O O . LEU A 1 83 ? -2.757 -7.521 8.405 1.00 97.12 83 LEU A O 1
ATOM 641 N N . MET A 1 84 ? -3.795 -9.479 8.722 1.00 96.56 84 MET A N 1
ATOM 642 C CA . MET A 1 84 ? -3.819 -9.363 10.185 1.00 96.56 84 MET A CA 1
ATOM 643 C C . MET A 1 84 ? -2.419 -9.416 10.799 1.00 96.56 84 MET A C 1
ATOM 645 O O . MET A 1 84 ? -2.147 -8.671 11.741 1.00 96.56 84 MET A O 1
ATOM 649 N N . ALA A 1 85 ? -1.531 -10.269 10.287 1.00 96.56 85 ALA A N 1
ATOM 650 C CA . ALA A 1 85 ? -0.145 -10.320 10.738 1.00 96.56 85 ALA A CA 1
ATOM 651 C C . ALA A 1 85 ? 0.592 -9.006 10.427 1.00 96.56 85 ALA A C 1
ATOM 653 O O . ALA A 1 85 ? 1.262 -8.465 11.306 1.00 96.56 85 ALA A O 1
ATOM 654 N N . LEU A 1 86 ? 0.391 -8.448 9.228 1.00 96.50 86 LEU A N 1
ATOM 655 C CA . LEU A 1 86 ? 0.928 -7.141 8.842 1.00 96.50 86 LEU A CA 1
ATOM 656 C C . LEU A 1 86 ? 0.395 -6.014 9.747 1.00 96.50 86 LEU A C 1
ATOM 658 O O . LEU A 1 86 ? 1.185 -5.247 10.290 1.00 96.50 86 LEU A O 1
ATOM 662 N N . ALA A 1 87 ? -0.918 -5.943 9.987 1.00 94.88 87 ALA A N 1
ATOM 663 C CA . ALA A 1 87 ? -1.540 -4.905 10.823 1.00 94.88 87 ALA A CA 1
ATOM 664 C C . ALA A 1 87 ? -1.137 -4.956 12.304 1.00 94.88 87 ALA A C 1
ATOM 666 O O . ALA A 1 87 ? -1.151 -3.930 12.981 1.00 94.88 87 ALA A O 1
ATOM 667 N N . LYS A 1 88 ? -0.766 -6.133 12.820 1.00 93.06 88 LYS A N 1
ATOM 668 C CA . LYS A 1 88 ? -0.287 -6.295 14.203 1.00 93.06 88 LYS A CA 1
ATOM 669 C C . LYS A 1 88 ? 1.201 -5.990 14.376 1.00 93.06 88 LYS A C 1
ATOM 671 O O . LYS A 1 88 ? 1.670 -5.911 15.511 1.00 93.06 88 LYS A O 1
ATOM 676 N N . SER A 1 89 ? 1.948 -5.861 13.284 1.00 91.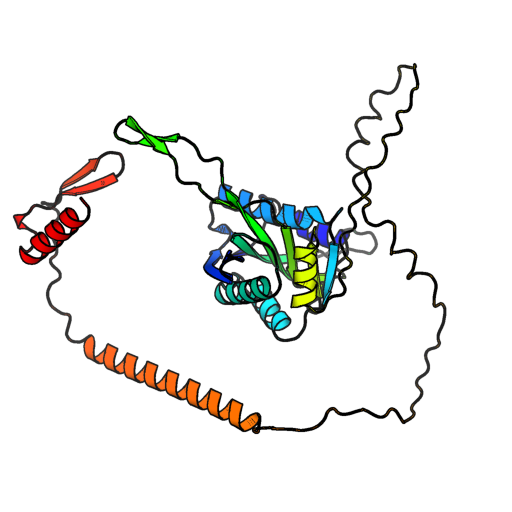75 89 SER A N 1
ATOM 677 C CA . SER A 1 89 ? 3.386 -5.604 13.326 1.00 91.75 89 SER A CA 1
ATOM 678 C C . SER A 1 89 ? 3.692 -4.107 13.458 1.00 91.75 89 SER A C 1
ATOM 680 O O . SER A 1 89 ? 3.035 -3.271 12.843 1.00 91.75 89 SER A O 1
ATOM 682 N N . ASP A 1 90 ? 4.710 -3.758 14.255 1.00 92.75 90 ASP A N 1
ATOM 683 C CA . ASP A 1 90 ? 5.196 -2.370 14.334 1.00 92.75 90 ASP A CA 1
ATOM 684 C C . ASP A 1 90 ? 5.895 -1.964 13.032 1.00 92.75 90 ASP A C 1
ATOM 686 O O . ASP A 1 90 ? 5.738 -0.845 12.557 1.00 92.75 90 ASP A O 1
ATOM 690 N N . ILE A 1 91 ? 6.637 -2.894 12.431 1.00 96.44 91 ILE A N 1
ATOM 691 C CA . ILE A 1 91 ? 7.250 -2.752 11.113 1.00 96.44 91 ILE A CA 1
ATOM 692 C C . ILE A 1 91 ? 6.733 -3.909 10.254 1.00 96.44 91 ILE A C 1
ATOM 694 O O . ILE A 1 91 ? 6.913 -5.055 10.674 1.00 96.44 91 ILE A O 1
ATOM 698 N N . PRO A 1 92 ? 6.106 -3.643 9.091 1.00 96.00 92 PRO A N 1
ATOM 699 C CA . PRO A 1 92 ? 5.554 -4.700 8.252 1.00 96.00 92 PRO A CA 1
ATOM 700 C C . PRO A 1 92 ? 6.645 -5.671 7.792 1.00 96.00 92 PRO A C 1
ATOM 702 O O . PRO A 1 92 ? 7.720 -5.248 7.372 1.00 96.00 92 PRO A O 1
ATOM 705 N N . ASP A 1 93 ? 6.370 -6.973 7.866 1.00 97.06 93 ASP A N 1
ATOM 706 C CA . ASP A 1 93 ? 7.323 -8.010 7.461 1.00 97.06 93 ASP A CA 1
ATOM 707 C C . ASP A 1 93 ? 7.482 -8.040 5.931 1.00 97.06 93 ASP A C 1
ATOM 709 O O . ASP A 1 93 ? 6.511 -8.240 5.194 1.00 97.06 93 ASP A O 1
ATOM 713 N N . ALA A 1 94 ? 8.715 -7.865 5.445 1.00 97.19 94 ALA A N 1
ATOM 714 C CA . ALA A 1 94 ? 9.016 -7.822 4.014 1.00 97.19 94 ALA A CA 1
ATOM 715 C C . ALA A 1 94 ? 8.652 -9.123 3.271 1.00 97.19 94 ALA A C 1
ATOM 717 O O . ALA A 1 94 ? 8.287 -9.073 2.098 1.00 97.19 94 ALA A O 1
ATOM 718 N N . SER A 1 95 ? 8.702 -10.281 3.937 1.00 96.81 95 SER A N 1
ATOM 719 C CA . SER A 1 95 ? 8.337 -11.577 3.348 1.00 96.81 95 SER A CA 1
ATOM 720 C C . SER A 1 95 ? 6.828 -11.686 3.145 1.00 96.81 95 SER A C 1
ATOM 722 O O . SER A 1 95 ? 6.384 -12.188 2.114 1.00 96.81 95 SER A O 1
ATOM 724 N N . LEU A 1 96 ? 6.035 -11.171 4.091 1.00 97.31 96 LEU A N 1
ATOM 725 C CA . LEU A 1 96 ? 4.579 -11.080 3.940 1.00 97.31 96 LEU A CA 1
ATOM 726 C C . LEU A 1 96 ? 4.191 -10.065 2.859 1.00 97.31 96 LEU A C 1
ATOM 728 O O . LEU A 1 96 ? 3.303 -10.337 2.057 1.00 97.31 96 LEU A O 1
ATOM 732 N N . VAL A 1 97 ? 4.881 -8.922 2.777 1.00 97.94 97 VAL A N 1
ATOM 733 C CA . VAL A 1 97 ? 4.656 -7.949 1.692 1.00 97.94 97 VAL A CA 1
ATOM 734 C C . VAL A 1 97 ? 5.045 -8.529 0.329 1.00 97.94 97 VAL A C 1
ATOM 736 O O . VAL A 1 97 ? 4.329 -8.317 -0.647 1.00 97.94 97 VAL A O 1
ATOM 739 N N . ARG A 1 98 ? 6.121 -9.321 0.257 1.00 97.38 98 ARG A N 1
ATOM 740 C CA . ARG A 1 98 ? 6.499 -10.078 -0.945 1.00 97.38 98 ARG A CA 1
ATOM 741 C C . ARG A 1 98 ? 5.429 -11.096 -1.341 1.00 97.38 98 ARG A C 1
ATOM 743 O O . ARG A 1 98 ? 5.103 -11.176 -2.520 1.00 97.38 98 ARG A O 1
ATOM 750 N N . ALA A 1 99 ? 4.874 -11.841 -0.386 1.00 96.50 99 ALA A N 1
ATOM 751 C CA . ALA A 1 99 ? 3.775 -12.771 -0.647 1.00 96.50 99 ALA A CA 1
ATOM 752 C C . ALA A 1 99 ? 2.529 -12.037 -1.169 1.00 96.50 99 ALA A C 1
ATOM 754 O O . ALA A 1 99 ? 1.960 -12.441 -2.177 1.00 96.50 99 ALA A O 1
ATOM 755 N N . TRP A 1 100 ? 2.166 -10.901 -0.566 1.00 97.25 100 TRP A N 1
ATOM 756 C CA . TRP A 1 100 ? 1.041 -10.098 -1.045 1.00 97.25 100 TRP A CA 1
ATOM 757 C C . TRP A 1 100 ? 1.271 -9.552 -2.463 1.00 97.25 100 TRP A C 1
ATOM 759 O O . TRP A 1 100 ? 0.367 -9.587 -3.296 1.00 97.25 100 TRP A O 1
ATOM 769 N N . ALA A 1 101 ? 2.491 -9.107 -2.774 1.00 96.81 101 ALA A N 1
ATOM 770 C CA . ALA A 1 101 ? 2.862 -8.703 -4.128 1.00 96.81 101 ALA A CA 1
ATOM 771 C C . ALA A 1 101 ? 2.790 -9.867 -5.133 1.00 96.81 101 ALA A C 1
ATOM 773 O O . ALA A 1 101 ? 2.382 -9.655 -6.271 1.00 96.81 101 ALA A O 1
ATOM 774 N N . GLN A 1 102 ? 3.115 -11.096 -4.721 1.00 95.25 102 GLN A N 1
ATOM 775 C CA . GLN A 1 102 ? 2.993 -12.277 -5.579 1.00 95.25 102 GLN A CA 1
ATOM 776 C C . GLN A 1 102 ? 1.533 -12.561 -5.962 1.00 95.25 102 GLN A C 1
ATOM 778 O O . GLN A 1 102 ? 1.255 -12.858 -7.125 1.00 95.25 102 GLN A O 1
ATOM 783 N N . GLU A 1 103 ? 0.604 -12.420 -5.015 1.00 94.50 103 GLU A N 1
ATOM 784 C CA . GLU A 1 103 ? -0.836 -12.544 -5.282 1.00 94.50 103 GLU A CA 1
ATOM 785 C C . GLU A 1 103 ? -1.338 -11.439 -6.225 1.00 94.50 103 GLU A C 1
ATOM 787 O O . GLU A 1 103 ? -2.137 -11.699 -7.128 1.00 94.50 103 GLU A O 1
ATOM 792 N N . ILE A 1 104 ? -0.816 -10.215 -6.079 1.00 94.94 104 ILE A N 1
ATOM 793 C CA . ILE A 1 104 ? -1.115 -9.099 -6.988 1.00 94.94 104 ILE A CA 1
ATOM 794 C C . ILE A 1 104 ? -0.668 -9.427 -8.420 1.00 94.94 104 ILE A C 1
ATOM 796 O O . ILE A 1 104 ? -1.478 -9.305 -9.334 1.00 94.94 104 ILE A O 1
ATOM 800 N N . ILE A 1 105 ? 0.568 -9.900 -8.628 1.00 93.69 105 ILE A N 1
ATOM 801 C CA . ILE A 1 105 ? 1.078 -10.311 -9.957 1.00 93.69 105 ILE A CA 1
ATOM 802 C C . ILE A 1 105 ? 0.193 -11.394 -10.592 1.00 93.69 105 ILE A C 1
ATOM 804 O O . ILE A 1 105 ? 0.014 -11.441 -11.809 1.00 93.69 105 ILE A O 1
ATOM 808 N N . GLY A 1 106 ? -0.369 -12.291 -9.777 1.00 91.88 106 GLY A N 1
ATOM 809 C CA . GLY A 1 106 ? -1.260 -13.349 -10.252 1.00 91.88 106 GLY A CA 1
ATOM 810 C C . GLY A 1 106 ? -2.573 -12.836 -10.853 1.00 91.88 106 GLY A C 1
ATOM 811 O O . GLY A 1 106 ? -3.126 -13.494 -11.734 1.00 91.88 106 GLY A O 1
ATOM 812 N N . ASN A 1 107 ? -3.051 -11.671 -10.404 1.00 93.38 107 ASN A N 1
ATOM 813 C CA . ASN A 1 107 ? -4.399 -11.167 -10.684 1.00 93.38 107 ASN A CA 1
ATOM 814 C C . ASN A 1 107 ? -4.430 -9.817 -11.418 1.00 93.38 107 ASN A C 1
ATOM 816 O O . ASN A 1 107 ? -5.480 -9.405 -11.905 1.00 93.38 107 ASN A O 1
ATOM 820 N N . TYR A 1 108 ? -3.308 -9.108 -11.488 1.00 92.62 108 TYR A N 1
ATOM 821 C CA . TYR A 1 108 ? -3.220 -7.793 -12.105 1.00 92.62 108 TYR A CA 1
ATOM 822 C C . TYR A 1 108 ? -2.670 -7.918 -13.526 1.00 92.62 108 TYR A C 1
ATOM 824 O O . TYR A 1 108 ? -1.523 -8.301 -13.707 1.00 92.62 108 TYR A O 1
ATOM 832 N N . ASP A 1 109 ? -3.472 -7.597 -14.542 1.00 87.69 109 ASP A N 1
ATOM 833 C CA . ASP A 1 109 ? -3.068 -7.668 -15.956 1.00 87.69 109 ASP A CA 1
ATOM 834 C C . ASP A 1 109 ? -2.744 -6.265 -16.491 1.00 87.69 109 ASP A C 1
ATOM 836 O O . ASP A 1 109 ? -3.587 -5.575 -17.070 1.00 87.69 109 ASP A O 1
ATOM 840 N N . ALA A 1 110 ? -1.532 -5.788 -16.199 1.00 86.38 110 ALA A N 1
ATOM 841 C CA . ALA A 1 110 ? -1.052 -4.483 -16.645 1.00 86.38 110 ALA A CA 1
ATOM 842 C C . ALA A 1 110 ? 0.473 -4.458 -16.781 1.00 86.38 110 ALA A C 1
ATOM 844 O O . ALA A 1 110 ? 1.183 -4.670 -15.802 1.00 86.38 110 ALA A O 1
ATOM 845 N N . ASP A 1 111 ? 0.972 -4.118 -17.964 1.00 88.19 111 ASP A N 1
ATOM 846 C CA . ASP A 1 111 ? 2.409 -4.101 -18.245 1.00 88.19 111 ASP A CA 1
ATOM 847 C C . ASP A 1 111 ? 3.183 -3.100 -17.364 1.00 88.19 111 ASP A C 1
ATOM 849 O O . ASP A 1 111 ? 2.674 -2.038 -16.972 1.00 88.19 111 ASP A O 1
ATOM 853 N N . GLY A 1 112 ? 4.443 -3.438 -17.094 1.00 90.38 112 GLY A N 1
ATOM 854 C CA . GLY A 1 112 ? 5.428 -2.601 -16.420 1.00 90.38 112 GLY A CA 1
ATOM 855 C C . GLY A 1 112 ? 5.806 -3.036 -15.003 1.00 90.38 112 GLY A C 1
ATOM 856 O O . GLY A 1 112 ? 5.283 -3.988 -14.427 1.00 90.38 112 GLY A O 1
ATOM 857 N N . GLU A 1 113 ? 6.724 -2.260 -14.431 1.00 94.69 113 GLU A N 1
ATOM 858 C CA . GLU A 1 113 ? 7.220 -2.429 -13.067 1.00 94.69 113 GLU A CA 1
ATOM 859 C C . GLU A 1 113 ? 6.392 -1.610 -12.079 1.00 94.69 113 GLU A C 1
ATOM 861 O O . GLU A 1 113 ? 6.044 -0.448 -12.326 1.00 94.69 113 GLU A O 1
ATOM 866 N N . TYR A 1 114 ? 6.139 -2.183 -10.910 1.00 96.56 114 TYR A N 1
ATOM 867 C CA . TYR A 1 114 ? 5.348 -1.586 -9.846 1.00 96.56 114 TYR A CA 1
ATOM 868 C C . TYR A 1 114 ? 6.038 -1.759 -8.494 1.00 96.56 114 TYR A C 1
ATOM 870 O O . TYR A 1 114 ? 6.852 -2.655 -8.282 1.00 96.56 114 TYR A O 1
ATOM 878 N N . ALA A 1 115 ? 5.681 -0.891 -7.552 1.00 97.62 115 ALA A N 1
ATOM 879 C CA . ALA A 1 115 ? 5.976 -1.076 -6.142 1.00 97.62 115 ALA A CA 1
ATOM 880 C C . ALA A 1 115 ? 4.677 -1.175 -5.344 1.00 97.62 115 ALA A C 1
ATOM 882 O O . ALA A 1 115 ? 3.816 -0.292 -5.441 1.00 97.62 115 ALA A O 1
ATOM 883 N N . LEU A 1 116 ? 4.574 -2.211 -4.515 1.00 98.19 116 LEU A N 1
ATOM 884 C CA . LEU A 1 116 ? 3.633 -2.269 -3.405 1.00 98.19 116 LEU A CA 1
ATOM 885 C C . LEU A 1 116 ? 4.305 -1.614 -2.199 1.00 98.19 116 LEU A C 1
ATOM 887 O O . LEU A 1 116 ? 5.329 -2.099 -1.731 1.00 98.19 116 LEU A O 1
ATOM 891 N N . LEU A 1 117 ? 3.734 -0.520 -1.702 1.00 98.44 117 LEU A N 1
ATOM 892 C CA . LEU A 1 117 ? 4.171 0.149 -0.477 1.00 98.44 117 LEU A CA 1
ATOM 893 C C . LEU A 1 117 ? 3.179 -0.169 0.638 1.00 98.44 117 LEU A C 1
ATOM 895 O O . LEU A 1 117 ? 1.979 -0.010 0.425 1.00 98.44 117 LEU A O 1
ATOM 899 N N . VAL A 1 118 ? 3.662 -0.562 1.815 1.00 98.56 118 VAL A N 1
ATOM 900 C CA . VAL A 1 118 ? 2.842 -0.901 2.987 1.00 98.56 118 VAL A CA 1
ATOM 901 C C . VAL A 1 118 ? 3.370 -0.149 4.201 1.00 98.56 118 VAL A C 1
ATOM 903 O O . VAL A 1 118 ? 4.550 -0.236 4.523 1.00 98.56 118 VAL A O 1
ATOM 906 N N . PHE A 1 119 ? 2.496 0.577 4.887 1.00 98.25 119 PHE A N 1
ATOM 907 C CA . PHE A 1 119 ? 2.803 1.369 6.076 1.00 98.25 119 PHE A CA 1
ATOM 908 C C . PHE A 1 119 ? 1.986 0.855 7.256 1.00 98.25 119 PHE A C 1
ATOM 910 O O . PHE A 1 119 ? 0.800 0.601 7.076 1.00 98.25 119 PHE A O 1
ATOM 917 N N . SER A 1 120 ? 2.578 0.753 8.444 1.00 97.38 120 SER A N 1
ATOM 918 C CA . SER A 1 120 ? 1.889 0.430 9.703 1.00 97.38 120 SER A CA 1
ATOM 919 C C . SER A 1 120 ? 1.718 1.681 10.570 1.00 97.38 120 SER A C 1
ATOM 921 O O . SER A 1 120 ? 2.610 2.530 10.636 1.00 97.38 120 SER A O 1
ATOM 923 N N . ASP A 1 121 ? 0.572 1.815 11.238 1.00 96.12 121 ASP A N 1
ATOM 924 C CA . ASP A 1 121 ? 0.308 2.869 12.225 1.00 96.12 121 ASP A CA 1
ATOM 925 C C . ASP A 1 121 ? -0.695 2.387 13.283 1.00 96.12 121 ASP A C 1
ATOM 927 O O . ASP A 1 121 ? -1.448 1.431 13.087 1.00 96.12 121 ASP A O 1
ATOM 931 N N . ALA A 1 122 ? -0.713 3.085 14.415 1.00 94.25 122 ALA A N 1
ATOM 932 C CA . ALA A 1 122 ? -1.693 2.910 15.471 1.00 94.25 122 ALA A CA 1
ATOM 933 C C . ALA A 1 122 ? -2.342 4.259 15.792 1.00 94.25 122 ALA A C 1
ATOM 935 O O . ALA A 1 122 ? -1.682 5.241 16.147 1.00 94.25 122 ALA A O 1
ATOM 936 N N . TYR A 1 123 ? -3.664 4.309 15.669 1.00 92.75 123 TYR A N 1
ATOM 937 C CA . TYR A 1 123 ? -4.457 5.492 15.938 1.00 92.75 123 TYR A CA 1
ATOM 938 C C . TYR A 1 123 ? -5.245 5.340 17.232 1.00 92.75 123 TYR A C 1
ATOM 940 O O . TYR A 1 123 ? -6.123 4.495 17.347 1.00 92.75 123 TYR A O 1
ATOM 948 N N . ASP A 1 124 ? -4.967 6.224 18.181 1.00 92.00 124 ASP A N 1
ATOM 949 C CA . ASP A 1 124 ? -5.766 6.366 19.389 1.00 92.00 124 ASP A CA 1
ATOM 950 C C . ASP A 1 124 ? -7.087 7.099 19.081 1.00 92.00 124 ASP A C 1
ATOM 952 O O . ASP A 1 124 ? -7.089 8.298 18.763 1.00 92.00 124 ASP A O 1
ATOM 956 N N . VAL A 1 125 ? -8.206 6.368 19.094 1.00 89.75 125 VAL A N 1
ATOM 957 C CA . VAL A 1 125 ? -9.520 6.846 18.650 1.00 89.75 125 VAL A CA 1
ATOM 958 C C . VAL A 1 125 ? -10.188 7.643 19.779 1.00 89.75 125 VAL A C 1
ATOM 960 O O . VAL A 1 125 ? -10.610 7.073 20.787 1.00 89.75 125 VAL A O 1
ATOM 963 N N . PRO A 1 126 ? -10.370 8.969 19.630 1.00 85.19 126 PRO A N 1
ATOM 964 C CA . PRO A 1 126 ? -10.911 9.794 20.704 1.00 85.19 126 PRO A CA 1
ATOM 965 C C . PRO A 1 126 ? -12.408 9.535 20.896 1.00 85.19 126 PRO A C 1
ATOM 967 O O . PRO A 1 126 ? -13.152 9.533 19.907 1.00 85.19 126 PRO A O 1
ATOM 970 N N . ALA A 1 127 ? -12.890 9.440 22.136 1.00 77.94 127 ALA A N 1
ATOM 971 C CA . ALA A 1 127 ? -14.324 9.376 22.418 1.00 77.94 127 ALA A CA 1
ATOM 972 C C . ALA A 1 127 ? -15.056 10.617 21.862 1.00 77.94 127 ALA A C 1
ATOM 974 O O . ALA A 1 127 ? -14.601 11.759 22.018 1.00 77.94 127 ALA A O 1
ATOM 975 N N . LYS A 1 128 ? -16.183 10.401 21.172 1.00 71.38 128 LYS A N 1
ATOM 976 C CA . LYS A 1 128 ? -17.066 11.476 20.686 1.00 71.38 128 LYS A CA 1
ATOM 977 C C . LYS A 1 128 ? -18.495 11.199 21.131 1.00 71.38 128 LYS A C 1
ATOM 979 O O . LYS A 1 128 ? -18.953 10.068 21.011 1.00 71.38 128 LYS A O 1
ATOM 984 N N . ASP A 1 129 ? -19.204 12.234 21.568 1.00 57.91 129 ASP A N 1
ATOM 985 C CA . ASP A 1 129 ? -20.649 12.147 21.782 1.00 57.91 129 ASP A CA 1
ATOM 986 C C . ASP A 1 129 ? -21.435 12.163 20.458 1.00 57.91 129 ASP A C 1
ATOM 988 O O . ASP A 1 129 ? -20.901 12.417 19.372 1.00 57.91 129 ASP A O 1
ATOM 992 N N . THR A 1 130 ? -22.749 11.946 20.547 1.00 57.44 130 THR A N 1
ATOM 993 C CA . THR A 1 130 ? -23.704 12.081 19.433 1.00 57.44 130 THR A CA 1
ATOM 994 C C . THR A 1 130 ? -23.699 13.469 18.771 1.00 57.44 130 THR A C 1
ATOM 996 O O . THR A 1 130 ? -24.179 13.611 17.649 1.00 57.44 130 THR A O 1
ATOM 999 N N . GLY A 1 131 ? -23.137 14.491 19.426 1.00 56.31 131 GLY A N 1
ATOM 1000 C CA . GLY A 1 131 ? -22.906 15.836 18.892 1.00 56.31 131 GLY A CA 1
ATOM 1001 C C . GLY A 1 131 ? -21.548 16.020 18.199 1.00 56.31 131 GLY A C 1
ATOM 1002 O O . GLY A 1 131 ? -21.228 17.139 17.799 1.00 56.31 131 GLY A O 1
ATOM 1003 N N . LYS A 1 132 ? -20.756 14.949 18.025 1.00 60.56 132 LYS A N 1
ATOM 1004 C CA . LYS A 1 132 ? -19.382 14.947 17.479 1.00 60.56 132 LYS A CA 1
ATOM 1005 C C . LYS A 1 132 ? -18.377 15.762 18.302 1.00 60.56 132 LYS A C 1
ATOM 1007 O O . LYS A 1 132 ? -17.269 16.019 17.816 1.00 60.56 132 LYS A O 1
ATOM 1012 N N . ASN A 1 133 ? -18.719 16.141 19.529 1.00 63.69 133 ASN A N 1
ATOM 1013 C CA . ASN A 1 133 ? -17.796 16.811 20.433 1.00 63.69 133 ASN A CA 1
ATOM 1014 C C . ASN A 1 133 ? -16.906 15.773 21.115 1.00 63.69 133 ASN A C 1
ATOM 1016 O O . ASN A 1 133 ? -17.352 14.673 21.434 1.00 63.69 133 ASN A O 1
ATOM 1020 N N . LYS A 1 134 ? -15.633 16.118 21.332 1.00 65.25 134 LYS A N 1
ATOM 1021 C CA . LYS A 1 134 ? -14.718 15.275 22.110 1.00 65.25 134 LYS A CA 1
ATOM 1022 C C . LYS A 1 134 ? -15.146 15.317 23.575 1.00 65.25 134 LYS A C 1
ATOM 1024 O O . LYS A 1 134 ? -15.153 16.398 24.161 1.00 65.25 134 LYS A O 1
ATOM 1029 N N . THR A 1 135 ? -15.494 14.168 24.141 1.00 62.53 135 THR A N 1
ATOM 1030 C CA . THR A 1 135 ? -16.101 14.080 25.478 1.00 62.53 135 THR A CA 1
ATOM 1031 C C . THR A 1 135 ? -15.252 13.358 26.523 1.00 62.53 135 THR A C 1
ATOM 1033 O O . THR A 1 135 ? -15.626 13.388 27.692 1.00 62.53 135 THR A O 1
ATOM 1036 N N . GLY A 1 136 ? -14.103 12.772 26.160 1.00 59.78 136 GLY A N 1
ATOM 1037 C CA . GLY A 1 136 ? -13.259 12.044 27.117 1.00 59.78 136 GLY A CA 1
ATOM 1038 C C . GLY A 1 136 ? -11.929 11.523 26.561 1.00 59.78 136 GLY A C 1
ATOM 1039 O O . GLY A 1 136 ? -11.474 11.967 25.503 1.00 59.78 136 GLY A O 1
ATOM 1040 N N . GLU A 1 137 ? -11.317 10.606 27.320 1.00 61.03 137 GLU A N 1
ATOM 1041 C CA . GLU A 1 137 ? -10.142 9.808 26.934 1.00 61.03 137 GLU A CA 1
ATOM 1042 C C . GLU A 1 137 ? -10.483 8.848 25.780 1.00 61.03 137 GLU A C 1
ATOM 1044 O O . GLU A 1 137 ? -11.653 8.632 25.455 1.00 61.03 137 GLU A O 1
ATOM 1049 N N . SER A 1 138 ? -9.461 8.333 25.102 1.00 65.62 138 SER A N 1
ATOM 1050 C CA . SER A 1 138 ? -9.633 7.418 23.975 1.00 65.62 138 SER A CA 1
ATOM 1051 C C . SER A 1 138 ? -10.063 6.026 24.446 1.00 65.62 138 SER A C 1
ATOM 1053 O O . SER A 1 138 ? -9.527 5.507 25.423 1.00 65.62 138 SER A O 1
ATOM 1055 N N . GLU A 1 139 ? -11.037 5.429 23.758 1.00 71.81 139 GLU A N 1
ATOM 1056 C CA . GLU A 1 139 ? -11.629 4.132 24.137 1.00 71.81 139 GLU A CA 1
ATOM 1057 C C . GLU A 1 139 ? -11.051 2.958 23.334 1.00 71.81 139 GLU A C 1
ATOM 1059 O O . GLU A 1 139 ? -11.111 1.815 23.783 1.00 71.81 139 GLU A O 1
ATOM 1064 N N . GLU A 1 140 ? -10.463 3.230 22.167 1.00 84.94 140 GLU A N 1
ATOM 1065 C CA . GLU A 1 140 ? -9.956 2.205 21.261 1.00 84.94 140 GLU A CA 1
ATOM 1066 C C . GLU A 1 140 ? -8.645 2.631 20.597 1.00 84.94 140 GLU A C 1
ATOM 1068 O O . GLU A 1 140 ? -8.483 3.779 20.182 1.00 84.94 140 GLU A O 1
ATOM 1073 N N . VAL A 1 141 ? -7.730 1.671 20.443 1.00 92.06 141 VAL A N 1
ATOM 1074 C CA . VAL A 1 141 ? -6.534 1.815 19.611 1.00 92.06 141 VAL A CA 1
ATOM 1075 C C . VAL A 1 141 ? -6.759 1.054 18.310 1.00 92.06 141 VAL A C 1
ATOM 1077 O O . VAL A 1 141 ? -6.807 -0.173 18.295 1.00 92.06 141 VAL A O 1
ATOM 1080 N N . TYR A 1 142 ? -6.870 1.795 17.215 1.00 94.56 142 TYR A N 1
ATOM 1081 C CA . TYR A 1 142 ? -7.013 1.269 15.866 1.00 94.56 142 TYR A CA 1
ATOM 1082 C C . TYR A 1 142 ? -5.628 1.054 15.244 1.00 94.56 142 TYR A C 1
ATOM 1084 O O . TYR A 1 142 ? -4.982 2.005 14.799 1.00 94.56 142 TYR A O 1
ATOM 1092 N N . SER A 1 143 ? -5.153 -0.191 15.241 1.00 95.69 143 SER A N 1
ATOM 1093 C CA . SER A 1 143 ? -3.911 -0.599 14.569 1.00 95.69 143 SER A CA 1
ATOM 1094 C C . SER A 1 143 ? -4.205 -1.038 13.142 1.00 95.69 143 SER A C 1
ATOM 1096 O O . SER A 1 143 ? -5.036 -1.920 12.931 1.00 95.69 143 SER A O 1
ATOM 1098 N N . TYR A 1 144 ? -3.521 -0.435 12.173 1.00 97.12 144 TYR A N 1
ATOM 1099 C CA . TYR A 1 144 ? -3.817 -0.637 10.761 1.00 97.12 144 TYR A CA 1
ATOM 1100 C C . TYR A 1 144 ? -2.573 -0.597 9.886 1.00 97.12 144 TYR A C 1
ATOM 1102 O O . TYR A 1 144 ? -1.563 0.027 10.217 1.00 97.12 144 TYR A O 1
ATOM 1110 N N . ILE A 1 145 ? -2.697 -1.228 8.721 1.00 98.19 145 ILE A N 1
ATOM 1111 C CA . ILE A 1 145 ? -1.853 -0.946 7.573 1.00 98.19 145 ILE A CA 1
ATOM 1112 C C . ILE A 1 145 ? -2.573 -0.053 6.569 1.00 98.19 145 ILE A C 1
ATOM 1114 O O . ILE A 1 145 ? -3.771 -0.185 6.317 1.00 98.19 145 ILE A O 1
ATOM 1118 N N . ALA A 1 146 ? -1.810 0.842 5.956 1.00 98.00 146 ALA A N 1
ATOM 1119 C CA . ALA A 1 146 ? -2.194 1.565 4.758 1.00 98.00 146 ALA A CA 1
ATOM 1120 C C . ALA A 1 146 ? -1.211 1.196 3.650 1.00 98.00 146 ALA A C 1
ATOM 1122 O O . ALA A 1 146 ? -0.005 1.322 3.830 1.00 98.00 146 ALA A O 1
ATOM 1123 N N . ALA A 1 147 ? -1.712 0.774 2.499 1.00 98.38 147 ALA A N 1
ATOM 1124 C CA . ALA A 1 147 ? -0.896 0.357 1.373 1.00 98.38 147 ALA A CA 1
ATOM 1125 C C . ALA A 1 147 ? -1.308 1.051 0.074 1.00 98.38 147 ALA A C 1
ATOM 1127 O O . ALA A 1 147 ? -2.425 1.564 -0.057 1.00 98.38 147 ALA A O 1
ATOM 1128 N N . CYS A 1 148 ? -0.396 1.088 -0.893 1.00 97.88 148 CYS A N 1
ATOM 1129 C CA . CYS A 1 148 ? -0.688 1.536 -2.249 1.00 97.88 148 CYS A CA 1
ATOM 1130 C C . CYS A 1 148 ? 0.218 0.874 -3.288 1.00 97.88 148 CYS A C 1
ATOM 1132 O O . CYS A 1 148 ? 1.366 0.537 -3.004 1.00 97.88 148 CYS A O 1
ATOM 1134 N N . ILE A 1 149 ? -0.304 0.730 -4.507 1.00 97.44 149 ILE A N 1
ATOM 1135 C CA . ILE A 1 149 ? 0.453 0.243 -5.666 1.00 97.44 149 ILE A CA 1
ATOM 1136 C C . ILE A 1 149 ? 0.826 1.440 -6.532 1.00 97.44 149 ILE A C 1
ATOM 1138 O O . ILE A 1 149 ? -0.048 2.218 -6.935 1.00 97.44 149 ILE A O 1
ATOM 1142 N N . CYS A 1 150 ? 2.115 1.587 -6.826 1.00 96.50 150 CYS A N 1
ATOM 1143 C CA . CYS A 1 150 ? 2.660 2.674 -7.632 1.00 96.50 150 CYS A CA 1
ATOM 1144 C C . CYS A 1 150 ? 3.429 2.120 -8.845 1.00 96.50 150 CYS A C 1
ATOM 1146 O O . CYS A 1 150 ? 4.389 1.386 -8.640 1.00 96.50 150 CYS A O 1
ATOM 1148 N N . PRO A 1 151 ? 3.083 2.496 -10.091 1.00 95.94 151 PRO A N 1
ATOM 1149 C CA . PRO A 1 151 ? 3.871 2.133 -11.266 1.00 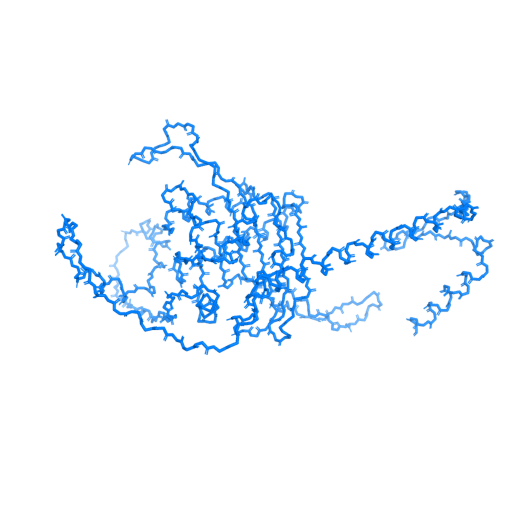95.94 151 PRO A CA 1
ATOM 1150 C C . PRO A 1 151 ? 5.188 2.906 -11.300 1.00 95.94 151 PRO A C 1
ATOM 1152 O O . PRO A 1 151 ? 5.207 4.115 -11.039 1.00 95.94 151 PRO A O 1
ATOM 1155 N N . PHE A 1 152 ? 6.268 2.258 -11.716 1.00 95.00 152 PHE A N 1
ATOM 1156 C CA . PHE A 1 152 ? 7.499 2.929 -12.102 1.00 95.00 152 PHE A CA 1
ATOM 1157 C C . PHE A 1 152 ? 7.332 3.609 -13.461 1.00 95.00 152 PHE A C 1
ATOM 1159 O O . PHE A 1 152 ? 6.728 3.087 -14.396 1.00 95.00 152 PHE A O 1
ATOM 1166 N N . LYS A 1 153 ? 7.860 4.827 -13.577 1.00 91.75 153 LYS A N 1
ATOM 1167 C CA . LYS A 1 153 ? 7.847 5.605 -14.816 1.00 91.75 153 LYS A CA 1
ATOM 1168 C C . LYS A 1 153 ? 9.256 6.041 -15.173 1.00 91.75 153 LYS A C 1
ATOM 1170 O O . LYS A 1 153 ? 9.987 6.476 -14.281 1.00 91.75 153 LYS A O 1
ATOM 1175 N N . PRO A 1 154 ? 9.632 6.002 -16.460 1.00 87.88 154 PRO A N 1
ATOM 1176 C CA . PRO A 1 154 ? 10.907 6.548 -16.885 1.00 87.88 154 PRO A CA 1
ATOM 1177 C C . PRO A 1 154 ? 10.936 8.050 -16.585 1.00 87.88 154 PRO A C 1
ATOM 1179 O O . PRO A 1 154 ? 10.055 8.813 -16.998 1.00 87.88 154 PRO A O 1
ATOM 1182 N N . ALA A 1 155 ? 11.954 8.486 -15.852 1.00 85.12 155 ALA A N 1
ATOM 1183 C CA . ALA A 1 155 ? 12.286 9.893 -15.736 1.00 85.12 155 ALA A CA 1
ATOM 1184 C C . ALA A 1 155 ? 12.749 10.422 -17.101 1.00 85.12 155 ALA A C 1
ATOM 1186 O O . ALA A 1 155 ? 13.112 9.665 -18.005 1.00 85.12 155 ALA A O 1
ATOM 1187 N N . LYS A 1 156 ? 12.744 11.750 -17.268 1.00 79.00 156 LYS A N 1
ATOM 1188 C CA . LYS A 1 156 ? 13.276 12.367 -18.488 1.00 79.00 156 LYS A CA 1
ATOM 1189 C C . LYS A 1 156 ? 14.769 12.051 -18.600 1.00 79.00 156 LYS A C 1
ATOM 1191 O O . LYS A 1 156 ? 15.576 12.673 -17.915 1.00 79.00 156 LYS A O 1
ATOM 1196 N N . GLY A 1 157 ? 15.105 11.106 -19.475 1.00 79.00 157 GLY A N 1
ATOM 1197 C CA . GLY A 1 157 ? 16.475 10.867 -19.907 1.00 79.00 157 GLY A CA 1
ATOM 1198 C C . GLY A 1 157 ? 17.031 12.076 -20.660 1.00 79.00 157 GLY A C 1
ATOM 1199 O O . GLY A 1 157 ? 16.287 12.932 -21.152 1.00 79.00 157 GLY A O 1
ATOM 1200 N N . GLY A 1 158 ? 18.351 12.159 -20.746 1.00 83.44 158 GLY A N 1
ATOM 1201 C CA . GLY A 1 158 ? 19.028 13.251 -21.420 1.00 83.44 158 GLY A CA 1
ATOM 1202 C C . GLY A 1 158 ? 20.447 12.892 -21.822 1.00 83.44 158 GLY A C 1
ATOM 1203 O O . GLY A 1 158 ? 20.821 11.728 -21.936 1.00 83.44 158 GLY A O 1
ATOM 1204 N N . ILE A 1 159 ? 21.238 13.932 -22.055 1.00 86.81 159 ILE A N 1
ATOM 1205 C CA . ILE A 1 159 ? 22.665 13.811 -22.321 1.00 86.81 159 ILE A CA 1
ATOM 1206 C C . ILE A 1 159 ? 23.403 14.296 -21.076 1.00 86.81 159 ILE A C 1
ATOM 1208 O O . ILE A 1 159 ? 23.271 15.459 -20.690 1.00 86.81 159 ILE A O 1
ATOM 1212 N N . MET A 1 160 ? 24.162 13.408 -20.443 1.00 87.38 160 MET A N 1
ATOM 1213 C CA . MET A 1 160 ? 25.023 13.731 -19.313 1.00 87.38 160 MET A CA 1
ATOM 1214 C C . MET A 1 160 ? 26.445 14.056 -19.772 1.00 87.38 160 MET A C 1
ATOM 1216 O O . MET A 1 160 ? 26.914 13.600 -20.818 1.00 87.38 160 MET A O 1
ATOM 1220 N N . LYS A 1 161 ? 27.146 14.850 -18.963 1.00 91.50 161 LYS A N 1
ATOM 1221 C CA . LYS A 1 161 ? 28.559 15.168 -19.159 1.00 91.50 161 LYS A CA 1
ATOM 1222 C C . LYS A 1 161 ? 29.403 14.298 -18.230 1.00 91.50 161 LYS A C 1
ATOM 1224 O O . LYS A 1 161 ? 29.180 14.308 -17.022 1.00 91.50 161 LYS A O 1
ATOM 1229 N N . THR A 1 162 ? 30.372 13.575 -18.781 1.00 87.56 162 THR A N 1
ATOM 1230 C CA . THR A 1 162 ? 31.300 12.744 -18.000 1.00 87.56 162 THR A CA 1
ATOM 1231 C C . THR A 1 162 ? 32.409 13.582 -17.359 1.00 87.56 162 THR A C 1
ATOM 1233 O O . THR A 1 162 ? 32.619 14.748 -17.713 1.00 87.56 162 THR A O 1
ATOM 1236 N N . SER A 1 163 ? 33.163 12.976 -16.438 1.00 90.62 163 SER A N 1
ATOM 1237 C CA . SER A 1 163 ? 34.362 13.570 -15.826 1.00 90.62 163 SER A CA 1
ATOM 1238 C C . SER A 1 163 ? 35.425 13.972 -16.861 1.00 90.62 163 SER A C 1
ATOM 1240 O O . SER A 1 163 ? 36.122 14.964 -16.670 1.00 90.62 163 SER A O 1
ATOM 1242 N N . GLU A 1 164 ? 35.492 13.274 -17.999 1.00 93.19 164 GLU A N 1
ATOM 1243 C CA . GLU A 1 164 ? 36.379 13.585 -19.131 1.00 93.19 164 GLU A CA 1
ATOM 1244 C C . GLU A 1 164 ? 35.854 14.701 -20.054 1.00 93.19 164 GLU A C 1
ATOM 1246 O O . GLU A 1 164 ? 36.425 14.959 -21.112 1.00 93.19 164 GLU A O 1
ATOM 1251 N N . ASN A 1 165 ? 34.758 15.374 -19.690 1.00 90.25 165 ASN A N 1
ATOM 1252 C CA . ASN A 1 165 ? 34.064 16.360 -20.524 1.00 90.25 165 ASN A CA 1
ATOM 1253 C C . ASN A 1 165 ? 33.480 15.807 -21.842 1.00 90.25 165 ASN A C 1
ATOM 1255 O O . ASN A 1 165 ? 33.264 16.581 -22.776 1.00 90.25 165 ASN A O 1
ATOM 1259 N N . LYS A 1 166 ? 33.175 14.507 -21.922 1.00 92.19 166 LYS A N 1
ATOM 1260 C CA . LYS A 1 166 ? 32.442 13.916 -23.056 1.00 92.19 166 LYS A CA 1
ATOM 1261 C C . LYS A 1 166 ? 30.938 13.925 -22.792 1.00 92.19 166 LYS A C 1
ATOM 1263 O O . LYS A 1 166 ? 30.501 13.942 -21.642 1.00 92.19 166 LYS A O 1
ATOM 1268 N N . LEU A 1 167 ? 30.152 13.922 -23.865 1.00 92.56 167 LEU A N 1
ATOM 1269 C CA . LEU A 1 167 ? 28.694 13.835 -23.810 1.00 92.56 167 LEU A CA 1
ATOM 1270 C C . LEU A 1 167 ? 28.260 12.382 -24.014 1.00 92.56 167 LEU A C 1
ATOM 1272 O O . LEU A 1 167 ? 28.661 11.764 -24.996 1.00 92.56 167 LEU A O 1
ATOM 1276 N N . HIS A 1 168 ? 27.444 11.861 -23.101 1.00 89.31 168 HIS A N 1
ATOM 1277 C CA . HIS A 1 168 ? 26.909 10.499 -23.143 1.00 89.31 168 HIS A CA 1
ATOM 1278 C C . HIS A 1 168 ? 25.406 10.510 -22.879 1.00 89.31 168 HIS A C 1
ATOM 1280 O O . HIS A 1 168 ? 24.907 11.387 -22.175 1.00 89.31 168 HIS A O 1
ATOM 1286 N N . ALA A 1 169 ? 24.679 9.541 -23.436 1.00 87.75 169 ALA A N 1
ATOM 1287 C CA . ALA A 1 169 ? 23.297 9.312 -23.033 1.00 87.75 169 ALA A CA 1
ATOM 1288 C C . ALA A 1 169 ? 23.269 8.943 -21.544 1.00 87.75 169 ALA A C 1
ATOM 1290 O O . ALA A 1 169 ? 24.093 8.150 -21.095 1.00 87.75 169 ALA A O 1
ATOM 1291 N N . SER A 1 170 ? 22.365 9.557 -20.784 1.00 83.44 170 SER A N 1
ATOM 1292 C CA . SER A 1 170 ? 22.122 9.150 -19.403 1.00 83.44 170 SER A CA 1
ATOM 1293 C C . SER A 1 170 ? 21.281 7.882 -19.382 1.00 83.44 170 SER A C 1
ATOM 1295 O O . SER A 1 170 ? 20.336 7.771 -20.170 1.00 83.44 170 SER A O 1
ATOM 1297 N N . ASP A 1 171 ? 21.527 7.011 -18.410 1.00 82.81 171 ASP A N 1
ATOM 1298 C CA . ASP A 1 171 ? 20.605 5.919 -18.117 1.00 82.81 171 ASP A CA 1
ATOM 1299 C C . ASP A 1 171 ? 19.213 6.468 -17.779 1.00 82.81 171 ASP A C 1
ATOM 1301 O O . ASP A 1 171 ? 19.055 7.542 -17.182 1.00 82.81 171 ASP A O 1
ATOM 1305 N N . VAL A 1 172 ? 18.180 5.744 -18.206 1.00 82.25 172 VAL A N 1
ATOM 1306 C CA . VAL A 1 172 ? 16.797 6.112 -17.908 1.00 82.25 172 VAL A CA 1
ATOM 1307 C C . VAL A 1 172 ? 16.483 5.647 -16.494 1.00 82.25 172 VAL A C 1
ATOM 1309 O O . VAL A 1 172 ? 16.147 4.491 -16.261 1.00 82.25 172 VAL A O 1
ATOM 1312 N N . ILE A 1 173 ? 16.590 6.569 -15.541 1.00 86.81 173 ILE A N 1
ATOM 1313 C CA . ILE A 1 173 ? 16.186 6.325 -14.156 1.00 86.81 173 ILE A CA 1
ATOM 1314 C C . ILE A 1 173 ? 14.673 6.126 -14.124 1.00 86.81 173 ILE A C 1
ATOM 1316 O O . ILE A 1 173 ? 13.926 6.950 -14.657 1.00 86.81 173 ILE A O 1
ATOM 1320 N N . LYS A 1 174 ? 14.206 5.067 -13.470 1.00 90.31 174 LYS A N 1
ATOM 1321 C CA . LYS A 1 174 ? 12.785 4.874 -13.189 1.00 90.31 174 LYS A CA 1
ATOM 1322 C C . LYS A 1 174 ? 12.437 5.474 -11.831 1.00 90.31 174 LYS A C 1
ATOM 1324 O O . LYS A 1 174 ? 13.200 5.375 -10.877 1.00 90.31 174 LYS A O 1
ATOM 1329 N N . VAL A 1 175 ? 11.289 6.136 -11.753 1.00 92.94 175 VAL A N 1
ATOM 1330 C CA . VAL A 1 175 ? 10.787 6.775 -10.530 1.00 92.94 175 VAL A CA 1
ATOM 1331 C C . VAL A 1 175 ? 9.356 6.343 -10.259 1.00 92.94 175 VAL A C 1
ATOM 1333 O O . VAL A 1 175 ? 8.591 6.121 -11.197 1.00 92.94 175 VAL A O 1
ATOM 1336 N N . LEU A 1 176 ? 8.969 6.272 -8.986 1.00 94.62 176 LEU A N 1
ATOM 1337 C CA . LEU A 1 176 ? 7.591 5.959 -8.621 1.00 94.62 176 LEU A CA 1
ATOM 1338 C C . LEU A 1 176 ? 6.627 7.036 -9.129 1.00 94.62 176 LEU A C 1
ATOM 1340 O O . LEU A 1 176 ? 6.767 8.233 -8.858 1.00 94.62 176 LEU A O 1
ATOM 1344 N N . GLY A 1 177 ? 5.633 6.586 -9.886 1.00 94.44 177 GLY A N 1
ATOM 1345 C CA . GLY A 1 177 ? 4.497 7.373 -10.323 1.00 94.44 177 GLY A CA 1
ATOM 1346 C C . GLY A 1 177 ? 3.456 7.555 -9.220 1.00 94.44 177 GLY A C 1
ATOM 1347 O O . GLY A 1 177 ? 3.610 7.124 -8.082 1.00 94.44 177 GLY A O 1
ATOM 1348 N N . ASN A 1 178 ? 2.352 8.217 -9.569 1.00 94.25 178 ASN A N 1
ATOM 1349 C CA . ASN A 1 178 ? 1.204 8.303 -8.667 1.00 94.25 178 ASN A CA 1
ATOM 1350 C C . ASN A 1 178 ? 0.558 6.918 -8.490 1.00 94.25 178 ASN A C 1
ATOM 1352 O O . ASN A 1 178 ? 0.500 6.173 -9.469 1.00 94.25 178 ASN A O 1
ATOM 1356 N N . PRO A 1 179 ? -0.011 6.630 -7.308 1.00 95.88 179 PRO A N 1
ATOM 1357 C CA . PRO A 1 179 ? -0.652 5.351 -7.045 1.00 95.88 179 PRO A CA 1
ATOM 1358 C C . PRO A 1 179 ? -1.860 5.103 -7.953 1.00 95.88 179 PRO A C 1
ATOM 1360 O O . PRO A 1 179 ? -2.634 6.027 -8.257 1.00 95.88 179 PRO A O 1
ATOM 1363 N N . VAL A 1 180 ? -2.009 3.840 -8.348 1.00 94.31 180 VAL A N 1
ATOM 1364 C CA . VAL A 1 180 ? -3.137 3.314 -9.135 1.00 94.31 180 VAL A CA 1
ATOM 1365 C C . VAL A 1 180 ? -4.172 2.613 -8.253 1.00 94.31 180 VAL A C 1
ATOM 1367 O O . VAL A 1 180 ? -5.367 2.721 -8.526 1.00 94.31 180 VAL A O 1
ATOM 1370 N N . ALA A 1 181 ? -3.721 2.028 -7.139 1.00 95.75 181 ALA A N 1
ATOM 1371 C CA . ALA A 1 181 ? -4.551 1.383 -6.126 1.00 95.75 181 ALA A CA 1
ATOM 1372 C C . ALA A 1 181 ? -4.129 1.791 -4.703 1.00 95.75 181 ALA A C 1
ATOM 1374 O O . ALA A 1 181 ? -2.972 2.160 -4.471 1.00 95.75 181 ALA A O 1
ATOM 1375 N N . GLY A 1 182 ? -5.059 1.717 -3.750 1.00 97.19 182 GLY A N 1
ATOM 1376 C CA . GLY A 1 182 ? -4.819 1.909 -2.319 1.00 97.19 182 GLY A CA 1
ATOM 1377 C C . GLY A 1 182 ? -5.648 0.948 -1.469 1.00 97.19 182 GLY A C 1
ATOM 1378 O O . GLY A 1 182 ? -6.782 0.648 -1.834 1.00 97.19 182 GLY A O 1
ATOM 1379 N N . PHE A 1 183 ? -5.095 0.500 -0.342 1.00 97.75 183 PHE A N 1
ATOM 1380 C CA . PHE A 1 183 ? -5.698 -0.521 0.520 1.00 97.75 183 PHE A CA 1
ATOM 1381 C C . PHE A 1 183 ? -5.485 -0.208 1.996 1.00 97.75 183 PHE A C 1
ATOM 1383 O O . PHE A 1 183 ? -4.349 0.014 2.408 1.00 97.75 183 PHE A O 1
ATOM 1390 N N . MET A 1 184 ? -6.539 -0.234 2.805 1.00 97.94 184 MET A N 1
ATOM 1391 C CA . MET A 1 184 ? -6.445 -0.041 4.252 1.00 97.94 184 MET A CA 1
ATOM 1392 C C . MET A 1 184 ? -7.075 -1.219 4.983 1.00 97.94 184 MET A C 1
ATOM 1394 O O . MET A 1 184 ? -8.243 -1.527 4.745 1.00 97.94 184 MET A O 1
ATOM 1398 N N . TYR A 1 185 ? -6.298 -1.856 5.856 1.00 98.12 185 TYR A N 1
ATOM 1399 C CA . TYR A 1 185 ? -6.735 -3.016 6.626 1.00 98.12 185 TYR A CA 1
ATOM 1400 C C . TYR A 1 185 ? -6.285 -2.917 8.094 1.00 98.12 185 TYR A C 1
ATOM 1402 O O . TYR A 1 185 ? -5.127 -2.567 8.337 1.00 98.12 185 TYR A O 1
ATOM 1410 N N . PRO A 1 186 ? -7.132 -3.282 9.073 1.00 98.00 186 PRO A N 1
ATOM 1411 C CA . PRO A 1 186 ? -8.573 -3.532 8.932 1.00 98.00 186 PRO A CA 1
ATOM 1412 C C . PRO A 1 186 ? -9.314 -2.308 8.371 1.00 98.00 186 PRO A C 1
ATOM 1414 O O . PRO A 1 186 ? -8.738 -1.227 8.280 1.00 98.00 186 PRO A O 1
ATOM 1417 N N . ALA A 1 187 ? -10.564 -2.452 7.938 1.00 97.38 187 ALA A N 1
ATOM 1418 C CA . ALA A 1 187 ? -11.379 -1.293 7.590 1.00 97.38 187 ALA A CA 1
ATOM 1419 C C . ALA A 1 187 ? -11.748 -0.515 8.868 1.00 97.38 187 ALA A C 1
ATOM 1421 O O . ALA A 1 187 ? -11.916 -1.091 9.942 1.00 97.38 187 ALA A O 1
ATOM 1422 N N . PHE A 1 188 ? -11.893 0.810 8.769 1.00 96.38 188 PHE A N 1
ATOM 1423 C CA . PHE A 1 188 ? -12.305 1.641 9.906 1.00 96.38 188 PHE A CA 1
ATOM 1424 C C . PHE A 1 188 ? -13.823 1.869 9.882 1.00 96.38 188 PHE A C 1
ATOM 1426 O O . PHE A 1 188 ? -14.315 2.837 9.282 1.00 96.38 188 PHE A O 1
ATOM 1433 N N . ASN A 1 189 ? -14.569 0.966 10.519 1.00 93.25 189 ASN A N 1
ATOM 1434 C CA . ASN A 1 189 ? -16.032 0.995 10.603 1.00 93.25 189 ASN A CA 1
ATOM 1435 C C . ASN A 1 189 ? -16.489 1.234 12.035 1.00 93.25 189 ASN A C 1
ATOM 1437 O O . ASN A 1 189 ? -15.882 0.745 12.976 1.00 93.25 189 ASN A O 1
ATOM 1441 N N . ASP A 1 190 ? -17.520 2.064 12.203 1.00 89.88 190 ASP A N 1
ATOM 1442 C CA . ASP A 1 190 ? -18.068 2.425 13.520 1.00 89.88 190 ASP A CA 1
ATOM 1443 C C . ASP A 1 190 ? -17.018 2.894 14.537 1.00 89.88 190 ASP A C 1
ATOM 1445 O O . ASP A 1 190 ? -17.162 2.747 15.746 1.00 89.88 190 ASP A O 1
ATOM 1449 N N . ARG A 1 191 ? -15.977 3.554 14.010 1.00 89.31 191 ARG A N 1
ATOM 1450 C CA . ARG A 1 191 ? -14.810 4.047 14.754 1.00 89.31 191 ARG A CA 1
ATOM 1451 C C . ARG A 1 191 ? -14.001 2.942 15.441 1.00 89.31 191 ARG A C 1
ATOM 1453 O O . ARG A 1 191 ? -13.305 3.229 16.408 1.00 89.31 191 ARG A O 1
ATOM 1460 N N . SER A 1 192 ? -14.070 1.737 14.890 1.00 92.19 192 SER A N 1
ATOM 1461 C CA . SER A 1 192 ? -13.423 0.531 15.375 1.00 92.19 192 SER A CA 1
ATOM 1462 C C . SER A 1 192 ? -12.725 -0.226 14.241 1.00 92.19 192 SER A C 1
ATOM 1464 O O . SER A 1 192 ? -12.857 0.116 13.059 1.00 92.19 192 SER A O 1
ATOM 1466 N N . SER A 1 193 ? -11.948 -1.238 14.615 1.00 95.06 193 SER A N 1
ATOM 1467 C CA . SER A 1 193 ? -11.277 -2.160 13.697 1.00 95.06 193 SER A CA 1
ATOM 1468 C C . SER A 1 193 ? -12.257 -3.200 13.142 1.00 95.06 193 SER A C 1
ATOM 1470 O O . SER A 1 193 ? -12.724 -4.067 13.877 1.00 95.06 193 SER A O 1
ATOM 1472 N N . ASP A 1 194 ? -12.518 -3.170 11.836 1.00 96.50 194 ASP A N 1
ATOM 1473 C CA . ASP A 1 194 ? -13.268 -4.209 11.125 1.00 96.50 194 ASP A CA 1
ATOM 1474 C C . ASP A 1 194 ? -12.308 -5.143 10.379 1.00 96.50 194 ASP A C 1
ATOM 1476 O O . ASP A 1 194 ? -11.816 -4.829 9.295 1.00 96.50 194 ASP A O 1
ATOM 1480 N N . TYR A 1 195 ? -12.008 -6.282 11.004 1.00 95.56 195 TYR A N 1
ATOM 1481 C CA . TYR A 1 195 ? -11.070 -7.282 10.488 1.00 95.56 195 TYR A CA 1
ATOM 1482 C C . TYR A 1 195 ? -11.642 -8.160 9.374 1.00 95.56 195 TYR A C 1
ATOM 1484 O O . TYR A 1 195 ? -10.873 -8.864 8.726 1.00 95.56 195 TYR A O 1
ATOM 1492 N N . ASP A 1 196 ? -12.953 -8.123 9.134 1.00 95.31 196 ASP A N 1
ATOM 1493 C CA . ASP A 1 196 ? -13.555 -8.890 8.043 1.00 95.31 196 ASP A CA 1
ATOM 1494 C C . ASP A 1 196 ? -13.396 -8.156 6.705 1.00 95.31 196 ASP A C 1
ATOM 1496 O O . ASP A 1 196 ? -13.503 -8.765 5.641 1.00 95.31 196 ASP A O 1
ATOM 1500 N N . ASN A 1 197 ? -13.109 -6.849 6.740 1.00 97.00 197 ASN A N 1
ATOM 1501 C CA . ASN A 1 197 ? -13.098 -5.992 5.564 1.00 97.00 197 ASN A CA 1
ATOM 1502 C C . ASN A 1 197 ? -11.783 -5.221 5.386 1.00 97.00 197 ASN A C 1
ATOM 1504 O O . ASN A 1 197 ? -11.148 -4.760 6.332 1.00 97.00 197 ASN A O 1
ATOM 1508 N N . MET A 1 198 ? -11.404 -5.014 4.126 1.00 97.50 198 MET A N 1
ATOM 1509 C CA . MET A 1 198 ? -10.333 -4.125 3.691 1.00 97.50 198 MET A CA 1
ATOM 1510 C C . MET A 1 198 ? -10.924 -3.006 2.840 1.00 97.50 198 MET A C 1
ATOM 1512 O O . MET A 1 198 ? -11.624 -3.258 1.860 1.00 97.50 198 MET A O 1
ATOM 1516 N N . TYR A 1 199 ? -10.611 -1.755 3.163 1.00 97.25 199 TYR A N 1
ATOM 1517 C CA . TYR A 1 199 ? -11.039 -0.641 2.327 1.00 97.25 199 TYR A CA 1
ATOM 1518 C C . TYR A 1 199 ? -10.144 -0.507 1.100 1.00 97.25 199 TYR A C 1
ATOM 1520 O O . TYR A 1 199 ? -8.935 -0.300 1.233 1.00 97.25 199 TYR A O 1
ATOM 1528 N N . CYS A 1 200 ? -10.739 -0.555 -0.087 1.00 96.56 200 CYS A N 1
ATOM 1529 C CA . CYS A 1 200 ? -10.024 -0.531 -1.356 1.00 96.56 200 CYS A CA 1
ATOM 1530 C C . CYS A 1 200 ? -10.344 0.734 -2.150 1.00 96.56 200 CYS A C 1
ATOM 1532 O O . CYS A 1 200 ? -11.502 1.127 -2.256 1.00 96.56 200 CYS A O 1
ATOM 1534 N N . VAL A 1 201 ? -9.326 1.348 -2.761 1.00 95.31 201 VAL A N 1
ATOM 1535 C CA . VAL A 1 201 ? -9.475 2.490 -3.673 1.00 95.31 201 VAL A CA 1
ATOM 1536 C C . VAL A 1 201 ? -8.812 2.186 -5.014 1.00 95.31 201 VAL A C 1
ATOM 1538 O O . VAL A 1 201 ? -7.586 2.159 -5.082 1.00 95.31 201 VAL A O 1
ATOM 1541 N N . VAL A 1 202 ? -9.591 2.021 -6.088 1.00 93.69 202 VAL A N 1
ATOM 1542 C CA . VAL A 1 202 ? -9.073 1.725 -7.443 1.00 93.69 202 VAL A CA 1
ATOM 1543 C C . VAL A 1 202 ? -9.764 2.527 -8.536 1.00 93.69 202 VAL A C 1
ATOM 1545 O O . VAL A 1 202 ? -10.959 2.817 -8.470 1.00 93.69 202 VAL A O 1
ATOM 1548 N N . LYS A 1 203 ? -9.004 2.924 -9.558 1.00 84.12 203 LYS A N 1
ATOM 1549 C CA . LYS A 1 203 ? -9.499 3.842 -10.592 1.00 84.12 203 LYS A CA 1
ATOM 1550 C C . LYS A 1 203 ? -10.029 3.110 -11.813 1.00 84.12 203 LYS A C 1
ATOM 1552 O O . LYS A 1 203 ? -11.200 3.299 -12.141 1.00 84.12 203 LYS A O 1
ATOM 1557 N N . ASN A 1 204 ? -9.186 2.320 -12.467 1.00 88.31 204 ASN A N 1
ATOM 1558 C CA . ASN A 1 204 ? -9.445 1.766 -13.789 1.00 88.31 204 ASN A CA 1
ATOM 1559 C C . ASN A 1 204 ? -9.725 0.261 -13.708 1.00 88.31 204 ASN A C 1
ATOM 1561 O O . ASN A 1 204 ? -9.598 -0.356 -12.652 1.00 88.31 204 ASN A O 1
ATOM 1565 N N . ASP A 1 205 ? -10.115 -0.319 -14.840 1.00 89.81 205 ASP A N 1
ATOM 1566 C CA . ASP A 1 205 ? -10.536 -1.719 -14.919 1.00 89.81 205 ASP A CA 1
ATOM 1567 C C . ASP A 1 205 ? -9.450 -2.736 -14.540 1.00 89.81 205 ASP A C 1
ATOM 1569 O O . ASP A 1 205 ? -9.778 -3.627 -13.762 1.00 89.81 205 ASP A O 1
ATOM 1573 N N . PRO A 1 206 ? -8.165 -2.604 -14.939 1.00 92.06 206 PRO A N 1
ATOM 1574 C CA . PRO A 1 206 ? -7.139 -3.570 -14.531 1.00 92.06 206 PRO A CA 1
ATOM 1575 C C . PRO A 1 206 ? -7.007 -3.694 -13.010 1.00 92.06 206 PRO A C 1
ATOM 1577 O O . PRO A 1 206 ? -6.885 -4.790 -12.469 1.00 92.06 206 PRO A O 1
ATOM 1580 N N . GLU A 1 207 ? -7.097 -2.570 -12.292 1.00 92.88 207 GLU A N 1
ATOM 1581 C CA . GLU A 1 207 ? -7.041 -2.584 -10.830 1.00 92.88 207 GLU A CA 1
ATOM 1582 C C . GLU A 1 207 ? -8.334 -3.138 -10.198 1.00 92.88 207 GLU A C 1
ATOM 1584 O O . GLU A 1 207 ? -8.295 -3.678 -9.095 1.00 92.88 207 GLU A O 1
ATOM 1589 N N . ARG A 1 208 ? -9.483 -3.014 -10.876 1.00 92.69 208 ARG A N 1
ATOM 1590 C CA . ARG A 1 208 ? -10.759 -3.606 -10.434 1.00 92.69 208 ARG A CA 1
ATOM 1591 C C . ARG A 1 208 ? -10.751 -5.120 -10.616 1.00 92.69 208 ARG A C 1
ATOM 1593 O O . ARG A 1 208 ? -11.127 -5.825 -9.686 1.00 92.69 208 ARG A O 1
ATOM 1600 N N . GLU A 1 209 ? -10.274 -5.608 -11.760 1.00 93.38 209 GLU A N 1
ATOM 1601 C CA . GLU A 1 209 ? -10.100 -7.042 -12.025 1.00 93.38 209 GLU A CA 1
ATOM 1602 C C . GLU A 1 209 ? -9.137 -7.692 -11.036 1.00 93.38 209 GLU A C 1
ATOM 1604 O O . GLU A 1 209 ? -9.434 -8.759 -10.508 1.00 93.38 209 GLU A O 1
ATOM 1609 N N . MET A 1 210 ? -8.044 -7.007 -10.691 1.00 94.88 210 MET A N 1
ATOM 1610 C CA . MET A 1 210 ? -7.135 -7.461 -9.638 1.00 94.88 210 MET A CA 1
ATOM 1611 C C . MET A 1 210 ? -7.874 -7.700 -8.313 1.00 94.88 210 MET A C 1
ATOM 1613 O O . MET A 1 210 ? -7.707 -8.749 -7.700 1.00 94.88 210 MET A O 1
ATOM 1617 N N . ILE A 1 211 ? -8.731 -6.768 -7.879 1.00 95.12 211 ILE A N 1
ATOM 1618 C CA . ILE A 1 211 ? -9.514 -6.938 -6.642 1.00 95.12 211 ILE A CA 1
ATOM 1619 C C . ILE A 1 211 ? -10.528 -8.082 -6.771 1.00 95.12 211 ILE A C 1
ATOM 1621 O O . ILE A 1 211 ? -10.673 -8.865 -5.830 1.00 95.12 211 ILE A O 1
ATOM 1625 N N . ARG A 1 212 ? -11.218 -8.199 -7.915 1.00 94.56 212 ARG A N 1
ATOM 1626 C CA . ARG A 1 212 ? -12.156 -9.304 -8.186 1.00 94.56 212 ARG A CA 1
ATOM 1627 C C . ARG A 1 212 ? -11.450 -10.656 -8.095 1.00 94.56 212 ARG A C 1
ATOM 1629 O O . ARG A 1 212 ? -11.975 -11.565 -7.460 1.00 94.56 212 ARG A O 1
ATOM 1636 N N . GLY A 1 213 ? -10.270 -10.770 -8.700 1.00 93.62 213 GLY A N 1
ATOM 1637 C CA . GLY A 1 213 ? -9.471 -11.993 -8.722 1.00 93.62 213 GLY A CA 1
ATOM 1638 C C . GLY A 1 213 ? -8.944 -12.381 -7.344 1.00 93.62 213 GLY A C 1
ATOM 1639 O O . GLY A 1 213 ? -9.102 -13.528 -6.934 1.00 93.62 213 GLY A O 1
ATOM 1640 N N . MET A 1 214 ? -8.397 -11.417 -6.598 1.00 94.06 214 MET A N 1
ATOM 1641 C CA . MET A 1 214 ? -7.821 -11.675 -5.274 1.00 94.06 214 MET A CA 1
ATOM 1642 C C . MET A 1 214 ? -8.884 -12.000 -4.219 1.00 94.06 214 MET A C 1
ATOM 1644 O O . MET A 1 214 ? -8.729 -12.945 -3.454 1.00 94.06 214 MET A O 1
ATOM 1648 N N . TYR A 1 215 ? -9.978 -11.235 -4.177 1.00 93.81 215 TYR A N 1
ATOM 1649 C CA . TYR A 1 215 ? -10.915 -11.270 -3.046 1.00 93.81 215 TYR A CA 1
ATOM 1650 C C . TYR A 1 215 ? -12.316 -11.773 -3.403 1.00 93.81 215 TYR A C 1
ATOM 1652 O O . TYR A 1 215 ? -13.217 -11.702 -2.571 1.00 93.81 215 TYR A O 1
ATOM 1660 N N . ALA A 1 216 ? -12.528 -12.257 -4.634 1.00 88.88 216 ALA A N 1
ATOM 1661 C CA . ALA A 1 216 ? -13.846 -12.651 -5.147 1.00 88.88 216 ALA A CA 1
ATOM 1662 C C . ALA A 1 216 ? -14.922 -11.561 -4.939 1.00 88.88 216 ALA A C 1
ATOM 1664 O O . ALA A 1 216 ? -16.097 -11.851 -4.706 1.00 88.88 216 ALA A O 1
ATOM 1665 N N . ALA A 1 217 ? -14.500 -10.296 -4.986 1.00 86.88 217 ALA A N 1
ATOM 1666 C CA . ALA A 1 217 ? -15.326 -9.148 -4.650 1.00 86.88 217 ALA A CA 1
ATOM 1667 C C . ALA A 1 217 ? -16.176 -8.696 -5.841 1.00 86.88 217 ALA A C 1
ATOM 1669 O O . ALA A 1 217 ? -15.688 -8.638 -6.970 1.00 86.88 217 ALA A O 1
ATOM 1670 N N . ASP A 1 218 ? -17.420 -8.291 -5.584 1.00 86.75 218 ASP A N 1
ATOM 1671 C CA . ASP A 1 218 ? -18.271 -7.665 -6.599 1.00 86.75 218 ASP A CA 1
ATOM 1672 C C . ASP A 1 218 ? -17.918 -6.178 -6.745 1.00 86.75 218 ASP A C 1
ATOM 1674 O O . ASP A 1 218 ? -18.492 -5.292 -6.112 1.00 86.75 218 ASP A O 1
ATOM 1678 N N . VAL A 1 219 ? -16.894 -5.907 -7.550 1.00 87.75 219 VAL A N 1
ATOM 1679 C CA . VAL A 1 219 ? -16.490 -4.549 -7.924 1.00 87.75 219 VAL A CA 1
ATOM 1680 C C . VAL A 1 219 ? -17.168 -4.229 -9.253 1.00 87.75 219 VAL A C 1
ATOM 1682 O O . VAL A 1 219 ? -16.994 -5.019 -10.167 1.00 87.75 219 VAL A O 1
ATOM 1685 N N . PRO A 1 220 ? -17.900 -3.119 -9.446 1.00 84.44 220 PRO A N 1
ATOM 1686 C CA . PRO A 1 220 ? -18.463 -2.752 -10.753 1.00 84.44 220 PRO A CA 1
ATOM 1687 C C . PRO A 1 220 ? -17.372 -2.286 -11.733 1.00 84.44 220 PRO A C 1
ATOM 1689 O O . PRO A 1 220 ? -16.313 -1.847 -11.294 1.00 84.44 220 PRO A O 1
ATOM 1692 N N . ASP A 1 221 ? -17.614 -2.330 -13.047 1.00 82.19 221 ASP A N 1
ATOM 1693 C CA . ASP A 1 221 ? -16.670 -1.800 -14.053 1.00 82.19 221 ASP A CA 1
ATOM 1694 C C . ASP A 1 221 ? -16.513 -0.273 -13.948 1.00 82.19 221 ASP A C 1
ATOM 1696 O O . ASP A 1 221 ? -17.398 0.444 -13.460 1.00 82.19 221 ASP A O 1
ATOM 1700 N N . TYR A 1 222 ? -15.383 0.258 -14.419 1.00 79.94 222 TYR A N 1
ATOM 1701 C CA . TYR A 1 222 ? -15.184 1.696 -14.516 1.00 79.94 222 TYR A CA 1
ATOM 1702 C C . TYR A 1 222 ? -16.044 2.295 -15.632 1.00 79.94 222 TYR A C 1
ATOM 1704 O O . TYR A 1 222 ? -15.808 2.107 -16.825 1.00 79.94 222 TYR A O 1
ATOM 1712 N N . VAL A 1 223 ? -17.001 3.138 -15.247 1.00 74.94 223 VAL A N 1
ATOM 1713 C CA . VAL A 1 223 ? -17.749 3.962 -16.198 1.00 74.94 223 VAL A CA 1
ATOM 1714 C C . VAL A 1 223 ? -17.089 5.333 -16.285 1.00 74.94 223 VAL A C 1
ATOM 1716 O O . VAL A 1 223 ? -17.173 6.148 -15.364 1.00 74.94 223 VAL A O 1
ATOM 1719 N N . LYS A 1 224 ? -16.423 5.607 -17.412 1.00 73.62 224 LYS A N 1
ATOM 1720 C CA . LYS A 1 224 ? -15.811 6.917 -17.658 1.00 73.62 224 LYS A CA 1
ATOM 1721 C C . LYS A 1 224 ? -16.895 8.005 -17.637 1.00 73.62 224 LYS A C 1
ATOM 1723 O O . LYS A 1 224 ? -17.830 7.921 -18.434 1.00 73.62 224 LYS A O 1
ATOM 1728 N N . PRO A 1 225 ? -16.773 9.046 -16.794 1.00 65.19 225 PRO A N 1
ATOM 1729 C CA . PRO A 1 225 ? -17.775 10.099 -16.735 1.00 65.19 225 PRO A CA 1
ATOM 1730 C C . PRO A 1 225 ? -17.839 10.835 -18.075 1.00 65.19 225 PRO A C 1
ATOM 1732 O O . PRO A 1 225 ? -16.810 11.251 -18.623 1.00 65.19 225 PRO A O 1
ATOM 1735 N N . GLU A 1 226 ? -19.051 11.007 -18.604 1.00 58.22 226 GLU A N 1
ATOM 1736 C CA . GLU A 1 226 ? -19.252 11.828 -19.792 1.00 58.22 226 GLU A CA 1
ATOM 1737 C C . GLU A 1 226 ? -18.841 13.278 -19.488 1.00 58.22 226 GLU A C 1
ATOM 1739 O O . GLU A 1 226 ? -19.188 13.822 -18.433 1.00 58.22 226 GLU A O 1
ATOM 1744 N N . PRO A 1 227 ? -18.095 13.944 -20.387 1.00 54.69 227 PRO A N 1
ATOM 1745 C CA . PRO A 1 227 ? -17.721 15.332 -20.177 1.00 54.69 227 PRO A CA 1
ATOM 1746 C C . PRO A 1 227 ? -18.989 16.192 -20.118 1.00 54.69 227 PRO A C 1
ATOM 1748 O O . PRO A 1 227 ? -19.683 16.352 -21.125 1.00 54.69 227 PRO A O 1
ATOM 1751 N N . LYS A 1 228 ? -19.282 16.779 -18.947 1.00 57.25 228 LYS A N 1
ATOM 1752 C CA . LYS A 1 228 ? -20.379 17.746 -18.787 1.00 57.25 228 LYS A CA 1
ATOM 1753 C C . LYS A 1 228 ? -20.195 18.853 -19.835 1.00 57.25 228 LYS A C 1
ATOM 1755 O O . LYS A 1 228 ? -19.204 19.589 -19.808 1.00 57.25 228 LYS A O 1
ATOM 1760 N N . LYS A 1 229 ? -21.130 18.964 -20.790 1.00 46.09 229 LYS A N 1
ATOM 1761 C CA . LYS A 1 229 ? -21.157 20.068 -21.762 1.00 46.09 229 LYS A CA 1
ATOM 1762 C C . LYS A 1 229 ? -21.214 21.371 -20.970 1.00 46.09 229 LYS A C 1
ATOM 1764 O O . LYS A 1 229 ? -22.201 21.630 -20.289 1.00 46.09 229 LYS A O 1
ATOM 1769 N N . LYS A 1 230 ? -20.162 22.190 -21.057 1.00 41.66 230 LYS A N 1
ATOM 1770 C CA . LYS A 1 230 ? -20.176 23.552 -20.516 1.00 41.66 230 LYS A CA 1
ATOM 1771 C C . LYS A 1 230 ? -21.281 24.327 -21.229 1.00 41.66 230 LYS A C 1
ATOM 1773 O O . LYS A 1 230 ? -21.106 24.725 -22.379 1.00 41.66 230 LYS A O 1
ATOM 1778 N N . VAL A 1 231 ? -22.416 24.516 -20.564 1.00 39.50 231 VAL A N 1
ATOM 1779 C CA . VAL A 1 231 ? -23.419 25.489 -20.993 1.00 39.50 231 VAL A CA 1
ATOM 1780 C C . VAL A 1 231 ? -22.771 26.856 -20.795 1.00 39.50 231 VAL A C 1
ATOM 1782 O O . VAL A 1 231 ? -22.550 27.286 -19.667 1.00 39.50 231 VAL A O 1
ATOM 1785 N N . LYS A 1 232 ? -22.370 27.505 -21.892 1.00 36.06 232 LYS A N 1
ATOM 1786 C CA . LYS A 1 232 ? -22.016 28.925 -21.860 1.00 36.06 232 LYS A CA 1
ATOM 1787 C C . LYS A 1 232 ? -23.310 29.687 -21.591 1.00 36.06 232 LYS A C 1
ATOM 1789 O O . LYS A 1 232 ? -24.177 29.728 -22.457 1.00 36.06 232 LYS A O 1
ATOM 1794 N N . ALA A 1 233 ? -23.458 30.221 -20.385 1.00 34.59 233 ALA A N 1
ATOM 1795 C CA . ALA A 1 233 ? -24.431 31.268 -20.137 1.00 34.59 233 ALA A CA 1
ATOM 1796 C C . ALA A 1 233 ? -23.858 32.559 -20.735 1.00 34.59 233 ALA A C 1
ATOM 1798 O O . ALA A 1 233 ? -22.906 33.122 -20.198 1.00 34.59 233 ALA A O 1
ATOM 1799 N N . ASP A 1 234 ? -24.394 32.973 -21.880 1.00 40.16 234 ASP A N 1
ATOM 1800 C CA . ASP A 1 234 ? -24.264 34.349 -22.342 1.00 40.16 234 ASP A CA 1
ATOM 1801 C C . ASP A 1 234 ? -25.189 35.204 -21.464 1.00 40.16 234 ASP A C 1
ATOM 1803 O O . ASP A 1 234 ? -26.412 35.090 -21.543 1.00 40.16 234 ASP A O 1
ATOM 1807 N N . SER A 1 235 ? -24.615 36.041 -20.603 1.00 36.72 235 SER A N 1
ATOM 1808 C CA . SER A 1 235 ? -25.331 37.166 -20.002 1.00 36.72 235 SER A CA 1
ATOM 1809 C C . SER A 1 235 ? -24.367 38.332 -19.807 1.00 36.72 235 SER A C 1
ATOM 1811 O O . SER A 1 235 ? -23.479 38.291 -18.952 1.00 36.72 235 SER A O 1
ATOM 1813 N N . GLU A 1 236 ? -24.541 39.338 -20.659 1.00 39.22 236 GLU A N 1
ATOM 1814 C CA . GLU A 1 236 ? -24.027 40.693 -20.499 1.00 39.22 236 GLU A CA 1
ATOM 1815 C C . GLU A 1 236 ? -24.577 41.336 -19.209 1.00 39.22 236 GLU A C 1
ATOM 1817 O O . GLU A 1 236 ? -25.709 41.066 -18.818 1.00 39.22 236 GLU A O 1
ATOM 1822 N N . GLU A 1 237 ? -23.735 42.182 -18.604 1.00 38.28 237 GLU A N 1
ATOM 1823 C CA . GLU A 1 237 ? -24.017 43.251 -17.625 1.00 38.28 237 GLU A CA 1
ATOM 1824 C C . GLU A 1 237 ? -24.793 42.901 -16.335 1.00 38.28 237 GLU A C 1
ATOM 1826 O O . GLU A 1 237 ? -26.006 42.754 -16.322 1.00 38.28 237 GLU A O 1
ATOM 1831 N N . ASP A 1 238 ? -24.104 42.898 -15.187 1.00 31.83 238 ASP A N 1
ATOM 1832 C CA . ASP A 1 238 ? -24.053 44.106 -14.347 1.00 31.83 238 ASP A CA 1
ATOM 1833 C C . ASP A 1 238 ? -23.046 43.946 -13.196 1.00 31.83 238 ASP A C 1
ATOM 1835 O O . ASP A 1 238 ? -22.965 42.925 -12.506 1.00 31.83 238 ASP A O 1
ATOM 1839 N N . GLY A 1 239 ? -22.207 44.963 -13.016 1.00 43.25 239 GLY A N 1
ATOM 1840 C CA . GLY A 1 239 ? -21.095 44.936 -12.077 1.00 43.25 239 GLY A CA 1
ATOM 1841 C C . GLY A 1 239 ? -21.519 45.239 -10.648 1.00 43.25 239 GLY A C 1
ATOM 1842 O O . GLY A 1 239 ? -21.472 46.398 -10.262 1.00 43.25 239 GLY A O 1
ATOM 1843 N N . LEU A 1 240 ? -21.829 44.218 -9.839 1.00 37.03 240 LEU A N 1
ATOM 1844 C CA . LEU A 1 240 ? -21.635 44.258 -8.380 1.00 37.03 240 LEU A CA 1
ATOM 1845 C C . LEU A 1 240 ? -21.839 42.877 -7.722 1.00 37.03 240 LEU A C 1
ATOM 1847 O O . LEU A 1 240 ? -22.908 42.608 -7.206 1.00 37.03 240 LEU A O 1
ATOM 1851 N N . THR A 1 241 ? -20.813 42.017 -7.710 1.00 34.78 241 THR A N 1
ATOM 1852 C CA . THR A 1 241 ? -20.528 41.019 -6.643 1.00 34.78 241 THR A CA 1
ATOM 1853 C C . THR A 1 241 ? -19.313 40.182 -7.052 1.00 34.78 241 THR A C 1
ATOM 1855 O O . THR A 1 241 ? -19.436 39.033 -7.468 1.00 34.78 241 THR A O 1
ATOM 1858 N N . MET A 1 242 ? -18.111 40.754 -6.945 1.00 35.69 242 MET A N 1
ATOM 1859 C CA . MET A 1 242 ? -16.854 40.049 -7.245 1.00 35.69 242 MET A CA 1
ATOM 1860 C C . MET A 1 242 ? -16.133 39.527 -5.988 1.00 35.69 242 MET A C 1
ATOM 1862 O O . MET A 1 242 ? -14.923 39.329 -6.009 1.00 35.69 242 MET A O 1
ATOM 1866 N N . GLU A 1 243 ? -16.869 39.273 -4.899 1.00 32.97 243 GLU A N 1
ATOM 1867 C CA . GLU A 1 243 ? -16.326 38.644 -3.678 1.00 32.97 243 GLU A CA 1
ATOM 1868 C C . GLU A 1 243 ? -17.083 37.380 -3.229 1.00 32.97 243 GLU A C 1
ATOM 1870 O O . GLU A 1 243 ? -16.524 36.582 -2.484 1.00 32.97 243 GLU A O 1
ATOM 1875 N N . ALA A 1 244 ? -18.278 37.097 -3.765 1.00 32.97 244 ALA A N 1
ATOM 1876 C CA . ALA A 1 244 ? -18.991 35.837 -3.504 1.00 32.97 244 ALA A CA 1
ATOM 1877 C C . ALA A 1 244 ? -18.622 34.699 -4.485 1.00 32.97 244 ALA A C 1
ATOM 1879 O O . ALA A 1 244 ? -18.814 33.528 -4.179 1.00 32.97 244 ALA A O 1
ATOM 1880 N N . ALA A 1 245 ? -18.023 35.015 -5.640 1.00 34.16 245 ALA A N 1
ATOM 1881 C CA . ALA A 1 245 ? -17.659 34.032 -6.671 1.00 34.16 245 ALA A CA 1
ATOM 1882 C C . ALA A 1 245 ? -16.257 33.408 -6.492 1.00 34.16 245 ALA A C 1
ATOM 1884 O O . ALA A 1 245 ? -15.811 32.632 -7.334 1.00 34.16 245 ALA A O 1
ATOM 1885 N N . ARG A 1 246 ? -15.542 33.738 -5.406 1.00 29.47 246 ARG A N 1
ATOM 1886 C CA . ARG A 1 246 ? -14.191 33.213 -5.124 1.00 29.47 246 ARG A CA 1
ATOM 1887 C C . ARG A 1 246 ? -14.138 32.196 -3.978 1.00 29.47 246 ARG A C 1
ATOM 1889 O O . ARG A 1 246 ? -13.085 31.615 -3.752 1.00 29.47 246 ARG A O 1
ATOM 1896 N N . GLN A 1 247 ? -15.262 31.955 -3.299 1.00 30.53 247 GLN A N 1
ATOM 1897 C CA . GLN A 1 247 ? -15.402 30.934 -2.247 1.00 30.53 247 GLN A CA 1
ATOM 1898 C C . GLN A 1 247 ? -16.276 29.736 -2.659 1.00 30.53 247 GLN A C 1
ATOM 1900 O O . GLN A 1 247 ? -16.463 28.826 -1.865 1.00 30.53 247 GLN A O 1
ATOM 1905 N N . ALA A 1 248 ? -16.745 29.693 -3.910 1.00 30.48 248 ALA A N 1
ATOM 1906 C CA . ALA A 1 248 ? -17.525 28.584 -4.470 1.00 30.48 248 ALA A CA 1
ATOM 1907 C C . ALA A 1 248 ? -16.783 27.844 -5.605 1.00 30.48 248 ALA A C 1
ATOM 1909 O O . ALA A 1 248 ? -17.409 27.288 -6.499 1.00 30.48 248 ALA A O 1
ATOM 1910 N N . ALA A 1 249 ? -15.444 27.877 -5.609 1.00 29.33 249 ALA A N 1
ATOM 1911 C CA . ALA A 1 249 ? -14.614 27.239 -6.640 1.00 29.33 249 ALA A CA 1
ATOM 1912 C C . ALA A 1 249 ? -13.839 25.996 -6.153 1.00 29.33 249 ALA A C 1
ATOM 1914 O O . ALA A 1 249 ? -13.047 25.459 -6.920 1.00 29.33 249 ALA A O 1
ATOM 1915 N N . ASP A 1 250 ? -14.085 25.526 -4.923 1.00 31.30 250 ASP A N 1
ATOM 1916 C CA . ASP A 1 250 ? -13.450 24.320 -4.352 1.00 31.30 250 ASP A CA 1
ATOM 1917 C C . ASP A 1 250 ? -14.441 23.187 -4.003 1.00 31.30 250 ASP A C 1
ATOM 1919 O O . ASP A 1 250 ? -14.048 22.153 -3.469 1.00 31.30 250 ASP A O 1
ATOM 1923 N N . GLU A 1 251 ? -15.717 23.315 -4.367 1.00 34.66 251 GLU A N 1
ATOM 1924 C CA . GLU A 1 251 ? -16.726 22.261 -4.203 1.00 34.66 251 GLU A CA 1
ATOM 1925 C C . GLU A 1 251 ? -17.477 22.060 -5.519 1.00 34.66 251 GLU A C 1
ATOM 1927 O O . GLU A 1 251 ? -18.552 22.602 -5.703 1.00 34.66 251 GLU A O 1
ATOM 1932 N N . GLU A 1 252 ? -16.888 21.321 -6.462 1.00 36.31 252 GLU A N 1
ATOM 1933 C CA . GLU A 1 252 ? -17.629 20.576 -7.498 1.00 36.31 252 GLU A CA 1
ATOM 1934 C C . GLU A 1 252 ? -16.656 19.728 -8.335 1.00 36.31 252 GLU A C 1
ATOM 1936 O O . GLU A 1 252 ? -16.314 20.003 -9.483 1.00 36.31 252 GLU A O 1
ATOM 1941 N N . THR A 1 253 ? -16.158 18.654 -7.730 1.00 30.33 253 THR A N 1
ATOM 1942 C CA . THR A 1 253 ? -15.642 17.489 -8.470 1.00 30.33 253 THR A CA 1
ATOM 1943 C C . THR A 1 253 ? -16.154 16.228 -7.790 1.00 30.33 253 THR A C 1
ATOM 1945 O O . THR A 1 253 ? -15.409 15.404 -7.272 1.00 30.33 253 THR A O 1
ATOM 1948 N N . ALA A 1 254 ? -17.477 16.109 -7.768 1.00 34.53 254 ALA A N 1
ATOM 1949 C CA . ALA A 1 254 ? -18.160 14.847 -7.574 1.00 34.53 254 ALA A CA 1
ATOM 1950 C C . ALA A 1 254 ? -19.022 14.592 -8.814 1.00 34.53 254 ALA A C 1
ATOM 1952 O O . ALA A 1 254 ? -19.630 15.514 -9.362 1.00 34.53 254 ALA A O 1
ATOM 1953 N N . ASP A 1 255 ? -18.963 13.347 -9.284 1.00 37.72 255 ASP A N 1
ATOM 1954 C CA . ASP A 1 255 ? -20.071 12.567 -9.852 1.00 37.72 255 ASP A CA 1
ATOM 1955 C C . ASP A 1 255 ? -19.640 11.781 -11.091 1.00 37.72 255 ASP A C 1
ATOM 1957 O O . ASP A 1 255 ? -19.880 12.162 -12.236 1.00 37.72 255 ASP A O 1
ATOM 1961 N N . GLY A 1 256 ? -19.005 10.638 -10.817 1.00 35.78 256 GLY A N 1
ATOM 1962 C CA . GLY A 1 256 ? -18.926 9.484 -11.716 1.00 35.78 256 GLY A CA 1
ATOM 1963 C C . GLY A 1 256 ? -19.846 8.326 -11.295 1.00 35.78 256 GLY A C 1
ATOM 1964 O O . GLY A 1 256 ? -19.664 7.220 -11.779 1.00 35.78 256 GLY A O 1
ATOM 1965 N N . TYR A 1 257 ? -20.812 8.545 -10.390 1.00 44.38 257 TYR A N 1
ATOM 1966 C CA . TYR A 1 257 ? -21.575 7.467 -9.728 1.00 44.38 257 TYR A CA 1
ATOM 1967 C C . TYR A 1 257 ? -23.098 7.665 -9.724 1.00 44.38 257 TYR A C 1
ATOM 1969 O O . TYR A 1 257 ? -23.777 7.318 -8.763 1.00 44.38 257 TYR A O 1
ATOM 1977 N N . ALA A 1 258 ? -23.670 8.216 -10.792 1.00 32.34 258 ALA A N 1
ATOM 1978 C CA . ALA A 1 258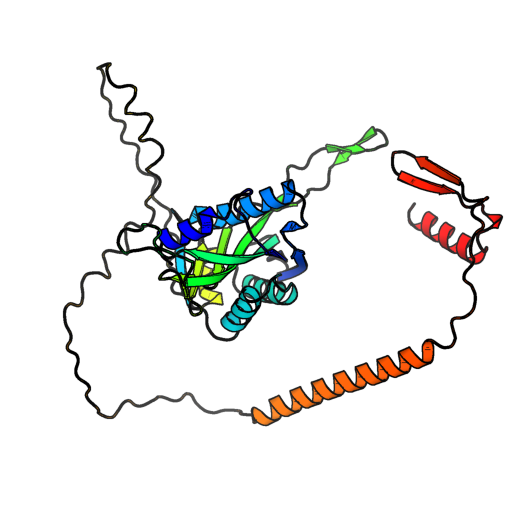 ? -25.097 8.549 -10.807 1.00 32.34 258 ALA A CA 1
ATOM 1979 C C . ALA A 1 258 ? -26.057 7.407 -11.218 1.00 32.34 258 ALA A C 1
ATOM 1981 O O . ALA A 1 258 ? -27.217 7.707 -11.473 1.00 32.34 258 ALA A O 1
ATOM 1982 N N . LEU A 1 259 ? -25.650 6.129 -11.318 1.00 35.78 259 LEU A N 1
ATOM 1983 C CA . LEU A 1 259 ? -26.531 5.114 -11.943 1.00 35.78 259 LEU A CA 1
ATOM 1984 C C . LEU A 1 259 ? -26.829 3.805 -11.192 1.00 35.78 259 LEU A C 1
ATOM 1986 O O . LEU A 1 259 ? -27.666 3.058 -11.686 1.00 35.78 259 LEU A O 1
ATOM 1990 N N . HIS A 1 260 ? -26.288 3.531 -9.997 1.00 35.81 260 HIS A N 1
ATOM 1991 C CA . HIS A 1 260 ? -26.614 2.263 -9.302 1.00 35.81 260 HIS A CA 1
ATOM 1992 C C . HIS A 1 260 ? -27.119 2.366 -7.856 1.00 35.81 260 HIS A C 1
ATOM 1994 O O . HIS A 1 260 ? -27.610 1.375 -7.325 1.00 35.81 260 HIS A O 1
ATOM 2000 N N . LEU A 1 261 ? -27.141 3.554 -7.244 1.00 34.47 261 LEU A N 1
ATOM 2001 C CA . LEU A 1 261 ? -27.730 3.722 -5.905 1.00 34.47 261 LEU A CA 1
ATOM 2002 C C . LEU A 1 261 ? -29.269 3.676 -5.900 1.00 34.47 261 LEU A C 1
ATOM 2004 O O . LEU A 1 261 ? -29.867 3.313 -4.892 1.00 34.47 261 LEU A O 1
ATOM 2008 N N . GLU A 1 262 ? -29.928 3.993 -7.017 1.00 31.47 262 GLU A N 1
ATOM 2009 C CA . GLU A 1 262 ? -31.398 4.054 -7.062 1.00 31.47 262 GLU A CA 1
ATOM 2010 C C . GLU A 1 262 ? -32.077 2.698 -7.319 1.00 31.47 262 GLU A C 1
ATOM 2012 O O . GLU A 1 262 ? -33.277 2.561 -7.075 1.00 31.47 262 GLU A O 1
ATOM 2017 N N . ALA A 1 263 ? -31.333 1.676 -7.760 1.00 30.83 263 ALA A N 1
ATOM 2018 C CA . ALA A 1 263 ? -31.901 0.363 -8.074 1.00 30.83 263 ALA A CA 1
ATOM 2019 C C . ALA A 1 263 ? -32.074 -0.544 -6.839 1.00 30.83 263 ALA A C 1
ATOM 2021 O O . ALA A 1 263 ? -32.973 -1.381 -6.831 1.00 30.83 263 ALA A O 1
ATOM 2022 N N . SER A 1 264 ? -31.295 -0.337 -5.771 1.00 32.28 264 SER A N 1
ATOM 2023 C CA . SER A 1 264 ? -31.351 -1.180 -4.562 1.00 32.28 264 SER A CA 1
ATOM 2024 C C . SER A 1 264 ? -32.275 -0.643 -3.459 1.00 32.28 264 SER A C 1
ATOM 2026 O O . SER A 1 264 ? -32.443 -1.291 -2.432 1.00 32.28 264 SER A O 1
ATOM 2028 N N . ILE A 1 265 ? -32.908 0.525 -3.651 1.00 32.84 265 ILE A N 1
ATOM 2029 C CA . ILE A 1 265 ? -33.771 1.166 -2.632 1.00 32.84 265 ILE A CA 1
ATOM 2030 C C . ILE A 1 265 ? -35.270 0.842 -2.827 1.00 32.84 265 ILE A C 1
ATOM 2032 O O . ILE A 1 265 ? -36.107 1.221 -2.010 1.00 32.84 265 ILE A O 1
ATOM 2036 N N . LYS A 1 266 ? -35.664 0.078 -3.855 1.00 33.06 266 LYS A N 1
ATOM 2037 C CA . LYS A 1 266 ? -37.073 -0.320 -4.056 1.00 33.06 266 LYS A CA 1
ATOM 2038 C C . LYS A 1 266 ? -37.262 -1.830 -4.110 1.00 33.06 266 LYS A C 1
ATOM 2040 O O . LYS A 1 266 ? -37.478 -2.375 -5.184 1.00 33.06 266 LYS A O 1
ATOM 2045 N N . GLN A 1 267 ? -37.223 -2.443 -2.927 1.00 29.98 267 GLN A N 1
ATOM 2046 C CA . GLN A 1 267 ? -37.822 -3.717 -2.475 1.00 29.98 267 GLN A CA 1
ATOM 2047 C C . GLN A 1 267 ? -36.920 -4.158 -1.310 1.00 29.98 267 GLN A C 1
ATOM 2049 O O . GLN A 1 267 ? -35.775 -4.502 -1.536 1.00 29.98 267 GLN A O 1
ATOM 2054 N N . THR A 1 268 ? -37.281 -4.053 -0.036 1.00 30.11 268 THR A N 1
ATOM 2055 C CA . THR A 1 268 ? -38.478 -4.600 0.605 1.00 30.11 268 THR A CA 1
ATOM 2056 C C . THR A 1 268 ? -38.723 -3.902 1.948 1.00 30.11 268 THR A C 1
ATOM 2058 O O . THR A 1 268 ? -37.902 -3.996 2.861 1.00 30.11 268 THR A O 1
ATOM 2061 N N . GLU A 1 269 ? -39.876 -3.254 2.100 1.00 30.72 269 GLU A N 1
ATOM 2062 C CA . GLU A 1 269 ? -40.462 -3.018 3.419 1.00 30.72 269 GLU A CA 1
ATOM 2063 C C . GLU A 1 269 ? -41.123 -4.317 3.899 1.00 30.72 269 GLU A C 1
ATOM 2065 O O . GLU A 1 269 ? -41.995 -4.860 3.224 1.00 30.72 269 GLU A O 1
ATOM 2070 N N . GLY A 1 270 ? -40.705 -4.776 5.081 1.00 32.22 270 GLY A N 1
ATOM 2071 C CA . GLY A 1 270 ? -41.468 -5.653 5.968 1.00 32.22 270 GLY A CA 1
ATOM 2072 C C . GLY A 1 270 ? -41.370 -7.156 5.716 1.00 32.22 270 GLY A C 1
ATOM 2073 O O . GLY A 1 270 ? -42.155 -7.686 4.940 1.00 32.22 270 GLY A O 1
ATOM 2074 N N . VAL A 1 271 ? -40.542 -7.864 6.500 1.00 26.55 271 VAL A N 1
ATOM 2075 C CA . VAL A 1 271 ? -40.867 -9.234 6.941 1.00 26.55 271 VAL A CA 1
ATOM 2076 C C . VAL A 1 271 ? -40.410 -9.476 8.387 1.00 26.55 271 VAL A C 1
ATOM 2078 O O . VAL A 1 271 ? -39.231 -9.465 8.719 1.00 26.55 271 VAL A O 1
ATOM 2081 N N . ASP A 1 272 ? -41.445 -9.654 9.201 1.00 25.81 272 ASP A N 1
ATOM 2082 C CA . ASP A 1 272 ? -41.631 -10.367 10.464 1.00 25.81 272 ASP A CA 1
ATOM 2083 C C . ASP A 1 272 ? -40.493 -11.256 11.015 1.00 25.81 272 ASP A C 1
ATOM 2085 O O . ASP A 1 272 ? -39.981 -12.167 10.364 1.00 25.81 272 ASP A O 1
ATOM 2089 N N . THR A 1 273 ? -40.198 -11.052 12.299 1.00 33.41 273 THR A N 1
ATOM 2090 C CA . THR A 1 273 ? -39.393 -11.926 13.152 1.00 33.41 273 THR A CA 1
ATOM 2091 C C . THR A 1 273 ? -40.248 -13.084 13.669 1.00 33.41 273 THR A C 1
ATOM 2093 O O . THR A 1 273 ? -40.936 -12.950 14.681 1.00 33.41 273 THR A O 1
ATOM 2096 N N . SER A 1 274 ? -40.168 -14.260 13.047 1.00 26.27 274 SER A N 1
ATOM 2097 C CA . SER A 1 274 ? -40.508 -15.500 13.751 1.00 26.27 274 SER A CA 1
ATOM 2098 C C . SER A 1 274 ? -39.733 -16.706 13.223 1.00 26.27 274 SER A C 1
ATOM 2100 O O . SER A 1 274 ? -39.706 -17.014 12.036 1.00 26.27 274 SER A O 1
ATOM 2102 N N . ILE A 1 275 ? -39.089 -17.388 14.167 1.00 33.12 275 ILE A N 1
ATOM 2103 C CA . ILE A 1 275 ? -38.419 -18.678 14.017 1.00 33.12 275 ILE A CA 1
ATOM 2104 C C . ILE A 1 275 ? -39.449 -19.720 13.567 1.00 33.12 275 ILE A C 1
ATOM 2106 O O . ILE A 1 275 ? -40.463 -19.912 14.243 1.00 33.12 275 ILE A O 1
ATOM 2110 N N . ARG A 1 276 ? -39.162 -20.449 12.483 1.00 28.23 276 ARG A N 1
ATOM 2111 C CA . ARG A 1 276 ? -39.815 -21.726 12.168 1.00 28.23 276 ARG A CA 1
ATOM 2112 C C . ARG A 1 276 ? -38.782 -22.745 11.703 1.00 28.23 276 ARG A C 1
ATOM 2114 O O . ARG A 1 276 ? -38.080 -22.531 10.723 1.00 28.23 276 ARG A O 1
ATOM 2121 N N . GLN A 1 277 ? -38.7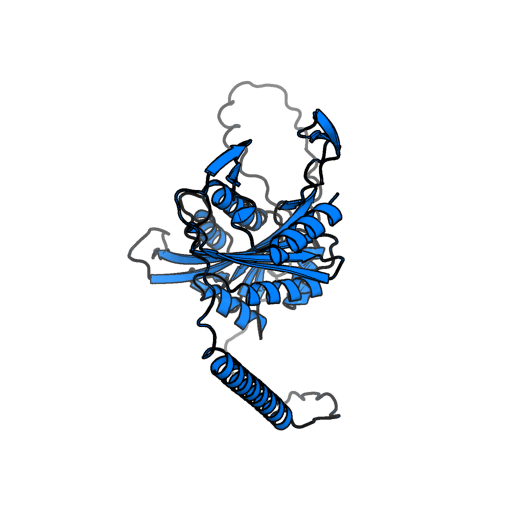10 -23.833 12.461 1.00 33.44 277 GLN A N 1
ATOM 2122 C CA . GLN A 1 277 ? -38.119 -25.104 12.059 1.00 33.44 277 GLN A CA 1
ATOM 2123 C C . GLN A 1 277 ? -38.936 -25.702 10.903 1.00 33.44 277 GLN A C 1
ATOM 2125 O O . GLN A 1 277 ? -40.158 -25.540 10.902 1.00 33.44 277 GLN A O 1
ATOM 2130 N N . ASN A 1 278 ? -38.240 -26.332 9.952 1.00 27.12 278 ASN A N 1
ATOM 2131 C CA . ASN A 1 278 ? -38.577 -27.525 9.146 1.00 27.12 278 ASN A CA 1
ATOM 2132 C C . ASN A 1 278 ? -37.577 -27.547 7.971 1.00 27.12 278 ASN A C 1
ATOM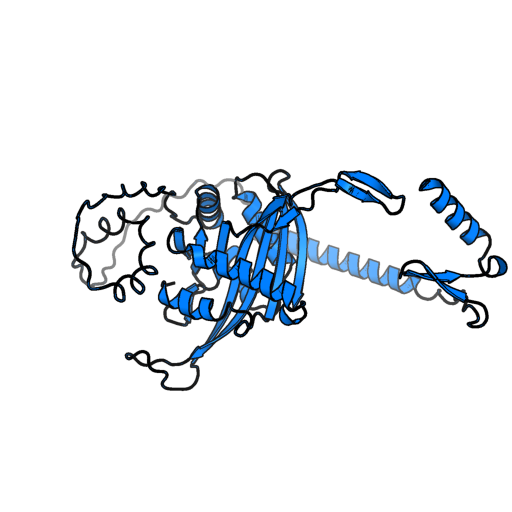 2134 O O . ASN A 1 278 ? -37.410 -26.536 7.295 1.00 27.12 278 ASN A O 1
ATOM 2138 N N . GLU A 1 279 ? -36.660 -28.514 7.930 1.00 35.12 279 GLU A N 1
ATOM 2139 C CA . GLU A 1 279 ? -36.799 -29.831 7.275 1.00 35.12 279 GLU A CA 1
ATOM 2140 C C . GLU A 1 279 ? -36.927 -29.715 5.743 1.00 35.12 279 GLU A C 1
ATOM 2142 O O . GLU A 1 279 ? -37.831 -29.067 5.225 1.00 35.12 279 GLU A O 1
ATOM 2147 N N . ASP A 1 280 ? -35.970 -30.373 5.075 1.00 32.78 280 ASP A N 1
ATOM 2148 C CA . ASP A 1 280 ? -35.831 -30.646 3.638 1.00 32.78 280 ASP A CA 1
ATOM 2149 C C . ASP A 1 280 ? -35.248 -29.545 2.729 1.00 32.78 280 ASP A C 1
ATOM 2151 O O . ASP A 1 280 ? -35.961 -28.827 2.032 1.00 32.78 280 ASP A O 1
ATOM 2155 N N . VAL A 1 281 ? -33.909 -29.517 2.625 1.00 27.80 281 VAL A N 1
ATOM 2156 C CA . VAL A 1 281 ? -33.206 -29.094 1.397 1.00 27.80 281 VAL A CA 1
ATOM 2157 C C . VAL A 1 281 ? -32.058 -30.070 1.114 1.00 27.80 281 VAL A C 1
ATOM 2159 O O . VAL A 1 281 ? -31.105 -30.177 1.885 1.00 27.80 281 VAL A O 1
ATOM 2162 N N . GLU A 1 282 ? -32.178 -30.804 0.006 1.00 26.81 282 GLU A N 1
ATOM 2163 C CA . GLU A 1 282 ? -31.178 -31.737 -0.518 1.00 26.81 282 GLU A CA 1
ATOM 2164 C C . GLU A 1 282 ? -29.882 -31.012 -0.913 1.00 26.81 282 GLU A C 1
ATOM 2166 O O . GLU A 1 282 ? -29.873 -30.112 -1.754 1.00 26.81 282 GLU A O 1
ATOM 2171 N N . ILE A 1 283 ? -28.766 -31.456 -0.335 1.00 28.55 283 ILE A N 1
ATOM 2172 C CA . ILE A 1 283 ? -27.412 -31.066 -0.731 1.00 28.55 283 ILE A CA 1
ATOM 2173 C C . ILE A 1 283 ? -27.001 -31.965 -1.902 1.00 28.55 283 ILE A C 1
ATOM 2175 O O . ILE A 1 283 ? -26.794 -33.165 -1.722 1.00 28.55 283 ILE A O 1
ATOM 2179 N N . GLN A 1 284 ? -26.846 -31.399 -3.101 1.00 25.44 284 GLN A N 1
ATOM 2180 C CA . GLN A 1 284 ? -26.152 -32.087 -4.191 1.00 25.44 284 GLN A CA 1
ATOM 2181 C C . GLN A 1 284 ? -24.644 -32.086 -3.914 1.00 25.44 284 GLN A C 1
ATOM 2183 O O . GLN A 1 284 ? -23.969 -31.065 -4.045 1.00 25.44 284 GLN A O 1
ATOM 2188 N N . THR A 1 285 ? -24.112 -33.242 -3.526 1.00 28.62 285 THR A N 1
ATOM 2189 C CA . THR A 1 285 ? -22.673 -33.490 -3.414 1.00 28.62 285 THR A CA 1
ATOM 2190 C C . THR A 1 285 ? -22.060 -33.780 -4.788 1.00 28.62 285 THR A C 1
ATOM 2192 O O . THR A 1 285 ? -22.620 -34.494 -5.621 1.00 28.62 285 THR A O 1
ATOM 2195 N N . ARG A 1 286 ? -20.881 -33.199 -5.035 1.00 27.89 286 ARG A N 1
ATOM 2196 C CA . ARG A 1 286 ? -20.013 -33.473 -6.193 1.00 27.89 286 ARG A CA 1
ATOM 2197 C C . ARG A 1 286 ? -19.281 -34.819 -5.983 1.00 27.89 286 ARG A C 1
ATOM 2199 O O . ARG A 1 286 ? -19.015 -35.154 -4.831 1.00 27.89 286 ARG A O 1
ATOM 2206 N N . PRO A 1 287 ? -18.950 -35.595 -7.038 1.00 28.53 287 PRO A N 1
ATOM 2207 C CA . PRO A 1 287 ? -18.517 -36.984 -6.890 1.00 28.53 287 PRO A CA 1
ATOM 2208 C C . PRO A 1 287 ? -17.102 -37.126 -6.322 1.00 28.53 287 PRO A C 1
ATOM 2210 O O . PRO A 1 287 ? -16.190 -36.390 -6.702 1.00 28.53 287 PRO A O 1
ATOM 2213 N N . GLU A 1 288 ? -16.951 -38.130 -5.462 1.00 36.47 288 GLU A N 1
ATOM 2214 C CA . GLU A 1 288 ? -15.712 -38.624 -4.866 1.00 36.47 288 GLU A CA 1
ATOM 2215 C C . GLU A 1 288 ? -14.752 -39.202 -5.919 1.00 36.47 288 GLU A C 1
ATOM 2217 O O . GLU A 1 288 ? -15.144 -39.983 -6.789 1.00 36.47 288 GLU A O 1
ATOM 2222 N N . GLY A 1 289 ? -13.467 -38.870 -5.796 1.00 32.38 289 GLY A N 1
ATOM 2223 C CA . GLY A 1 289 ? -12.396 -39.503 -6.557 1.00 32.38 289 GLY A CA 1
ATOM 2224 C C . GLY A 1 289 ? -11.021 -38.994 -6.134 1.00 32.38 289 GLY A C 1
ATOM 2225 O O . GLY A 1 289 ? -10.635 -37.902 -6.528 1.00 32.38 289 GLY A O 1
ATOM 2226 N N . TYR A 1 290 ? -10.298 -39.841 -5.392 1.00 34.78 290 TYR A N 1
ATOM 2227 C CA . TYR A 1 290 ? -8.908 -39.713 -4.917 1.00 34.78 290 TYR A CA 1
ATOM 2228 C C . TYR A 1 290 ? -8.665 -38.803 -3.704 1.00 34.78 290 TYR A C 1
ATOM 2230 O O . TYR A 1 290 ? -8.089 -37.726 -3.806 1.00 34.78 290 TYR A O 1
ATOM 2238 N N . GLY A 1 291 ? -9.031 -39.304 -2.522 1.00 33.78 291 GLY A N 1
ATOM 2239 C CA . GLY A 1 291 ? -8.427 -38.871 -1.265 1.00 33.78 291 GLY A CA 1
ATOM 2240 C C . GLY A 1 291 ? -7.220 -39.748 -0.928 1.00 33.78 291 GLY A C 1
ATOM 2241 O O . GLY A 1 291 ? -7.389 -40.896 -0.521 1.00 33.78 291 GLY A O 1
ATOM 2242 N N . GLU A 1 292 ? -6.007 -39.215 -1.063 1.00 40.88 292 GLU A N 1
ATOM 2243 C CA . GLU A 1 292 ? -4.955 -39.575 -0.111 1.00 40.88 292 GLU A CA 1
ATOM 2244 C C . GLU A 1 292 ? -5.316 -38.885 1.215 1.00 40.88 292 GLU A C 1
ATOM 2246 O O . GLU A 1 292 ? -5.661 -37.702 1.221 1.00 40.88 292 GLU A O 1
ATOM 2251 N N . ASN A 1 293 ? -5.333 -39.628 2.327 1.00 42.44 293 ASN A N 1
ATOM 2252 C CA . ASN A 1 293 ? -5.732 -39.110 3.641 1.00 42.44 293 ASN A CA 1
ATOM 2253 C C . ASN A 1 293 ? -4.938 -37.835 3.978 1.00 42.44 293 ASN A C 1
ATOM 2255 O O . ASN A 1 293 ? -3.719 -37.891 4.129 1.00 42.44 293 ASN A O 1
ATOM 2259 N N . ILE A 1 294 ? -5.623 -36.699 4.138 1.00 46.53 294 ILE A N 1
ATOM 2260 C CA . ILE A 1 294 ? -5.012 -35.382 4.402 1.00 46.53 294 ILE A CA 1
ATOM 2261 C C . ILE A 1 294 ? -4.148 -35.410 5.676 1.00 46.53 294 ILE A C 1
ATOM 2263 O O . ILE A 1 294 ? -3.092 -34.784 5.709 1.00 46.53 294 ILE A O 1
ATOM 2267 N N . GLU A 1 295 ? -4.511 -36.231 6.667 1.00 43.69 295 GLU A N 1
ATOM 2268 C CA . GLU A 1 295 ? -3.704 -36.461 7.876 1.00 43.69 295 GLU A CA 1
ATOM 2269 C C . GLU A 1 295 ? -2.310 -37.036 7.556 1.00 43.69 295 GLU A C 1
ATOM 2271 O O . GLU A 1 295 ? -1.311 -36.622 8.145 1.00 43.69 295 GLU A O 1
ATOM 2276 N N . THR A 1 296 ? -2.204 -37.913 6.548 1.00 47.34 296 THR A N 1
ATOM 2277 C CA . THR A 1 296 ? -0.918 -38.499 6.128 1.00 47.34 296 THR A CA 1
ATOM 2278 C C . THR A 1 296 ? -0.040 -37.527 5.338 1.00 47.34 296 THR A C 1
ATOM 2280 O O . THR A 1 296 ? 1.186 -37.654 5.361 1.00 47.34 296 THR A O 1
ATOM 2283 N N . LEU A 1 297 ? -0.637 -36.528 4.676 1.00 47.84 297 LEU A N 1
ATOM 2284 C CA . LEU A 1 297 ? 0.099 -35.456 3.998 1.00 47.84 297 LEU A CA 1
ATOM 2285 C C . LEU A 1 297 ? 0.638 -34.435 5.006 1.00 47.84 297 LEU A C 1
ATOM 2287 O O . LEU A 1 297 ? 1.788 -34.014 4.888 1.00 47.84 297 LEU A O 1
ATOM 2291 N N . THR A 1 298 ? -0.138 -34.101 6.043 1.00 49.81 298 THR A N 1
ATOM 2292 C CA . THR A 1 298 ? 0.324 -33.217 7.123 1.00 49.81 298 THR A CA 1
ATOM 2293 C C . THR A 1 298 ? 1.413 -33.860 7.980 1.00 49.81 298 THR A C 1
ATOM 2295 O O . THR A 1 298 ? 2.375 -33.183 8.338 1.00 49.81 298 THR A O 1
ATOM 2298 N N . GLU A 1 299 ? 1.332 -35.166 8.253 1.00 56.41 299 GLU A N 1
ATOM 2299 C CA . GLU A 1 299 ? 2.395 -35.884 8.970 1.00 56.41 299 GLU A CA 1
ATOM 2300 C C . GLU A 1 299 ? 3.683 -35.989 8.146 1.00 56.41 299 GLU A C 1
ATOM 2302 O O . GLU A 1 299 ? 4.768 -35.763 8.685 1.00 56.41 299 GLU A O 1
ATOM 2307 N N . LYS A 1 300 ? 3.586 -36.263 6.836 1.00 64.31 300 LYS A N 1
ATOM 2308 C CA . LYS A 1 300 ? 4.757 -36.270 5.943 1.00 64.31 300 LYS A CA 1
ATOM 2309 C C . LYS A 1 300 ? 5.424 -34.900 5.867 1.00 64.31 300 LYS A C 1
ATOM 2311 O O . LYS A 1 300 ? 6.637 -34.825 6.038 1.00 64.31 300 LYS A O 1
ATOM 2316 N N . ALA A 1 301 ? 4.646 -33.832 5.691 1.00 61.50 301 ALA A N 1
ATOM 2317 C CA . ALA A 1 301 ? 5.176 -32.471 5.646 1.00 61.50 301 ALA A CA 1
ATOM 2318 C C . ALA A 1 301 ? 5.835 -32.064 6.977 1.00 61.50 301 ALA A C 1
ATOM 2320 O O . ALA A 1 301 ? 6.866 -31.394 6.985 1.00 61.50 301 ALA A O 1
ATOM 2321 N N . MET A 1 302 ? 5.284 -32.501 8.116 1.00 62.44 302 MET A N 1
ATOM 2322 C CA . MET A 1 302 ? 5.873 -32.236 9.431 1.00 62.44 302 MET A CA 1
ATOM 2323 C C . MET A 1 302 ? 7.173 -33.024 9.653 1.00 62.44 302 MET A C 1
ATOM 2325 O O . MET A 1 302 ? 8.135 -32.464 10.176 1.00 62.44 302 MET A O 1
ATOM 2329 N N . GLN A 1 303 ? 7.234 -34.292 9.225 1.00 67.25 303 GLN A N 1
ATOM 2330 C CA . GLN A 1 303 ? 8.455 -35.105 9.290 1.00 67.25 303 GLN A CA 1
ATOM 2331 C C . GLN A 1 303 ? 9.560 -34.582 8.367 1.00 67.25 303 GLN A C 1
ATOM 2333 O O . GLN A 1 303 ? 10.731 -34.623 8.742 1.00 67.25 303 GLN A O 1
ATOM 2338 N N . GLU A 1 304 ? 9.206 -34.068 7.190 1.00 68.44 304 GLU A N 1
ATOM 2339 C CA . GLU A 1 304 ? 10.155 -33.467 6.250 1.00 68.44 304 GLU A CA 1
ATOM 2340 C C . GLU A 1 304 ? 10.762 -32.182 6.829 1.00 68.44 304 GLU A C 1
ATOM 2342 O O . GLU A 1 304 ? 11.982 -32.043 6.864 1.00 68.44 304 GLU A O 1
ATOM 2347 N N . LYS A 1 305 ? 9.937 -31.331 7.453 1.00 70.38 305 LYS A N 1
ATOM 2348 C CA . LYS A 1 305 ? 10.399 -30.130 8.166 1.00 70.38 305 LYS A CA 1
ATOM 2349 C C . LYS A 1 305 ? 11.292 -30.450 9.369 1.00 70.38 305 LYS A C 1
ATOM 2351 O O . LYS A 1 305 ? 12.271 -29.750 9.617 1.00 70.38 305 LYS A O 1
ATOM 2356 N N . LEU A 1 306 ? 10.975 -31.514 10.114 1.00 68.50 306 LEU A N 1
ATOM 2357 C CA . LEU A 1 306 ? 11.801 -31.974 11.237 1.00 68.50 306 LEU A CA 1
ATOM 2358 C C . LEU A 1 306 ? 13.156 -32.512 10.750 1.00 68.50 306 LEU A C 1
ATOM 2360 O O . LEU A 1 306 ? 14.177 -32.317 11.405 1.00 68.50 306 LEU A O 1
ATOM 2364 N N . ARG A 1 307 ? 13.171 -33.174 9.587 1.00 67.69 307 ARG A N 1
ATOM 2365 C CA . ARG A 1 307 ? 14.388 -33.689 8.955 1.00 67.69 307 ARG A CA 1
ATOM 2366 C C . ARG A 1 307 ? 15.263 -32.564 8.405 1.00 67.69 307 ARG A C 1
ATOM 2368 O O . ARG A 1 307 ? 16.472 -32.624 8.584 1.00 67.69 307 ARG A O 1
ATOM 2375 N N . GLU A 1 308 ? 14.675 -31.533 7.801 1.00 68.81 308 GLU A N 1
ATOM 2376 C CA . GLU A 1 308 ? 15.399 -30.323 7.385 1.00 68.81 308 GLU A CA 1
ATOM 2377 C C . GLU A 1 308 ? 16.008 -29.583 8.583 1.00 68.81 308 GLU A C 1
ATOM 2379 O O . GLU A 1 308 ? 17.156 -29.149 8.517 1.00 68.81 308 GLU A O 1
ATOM 2384 N N . GLN A 1 309 ? 15.284 -29.497 9.705 1.00 67.94 309 GLN A N 1
ATOM 2385 C CA . GLN A 1 309 ? 15.822 -28.925 10.943 1.00 67.94 309 GLN A CA 1
ATOM 2386 C C . GLN A 1 309 ? 16.982 -29.750 11.513 1.00 67.94 309 GLN A C 1
ATOM 2388 O O . GLN A 1 309 ? 17.990 -29.164 11.900 1.00 67.94 309 GLN A O 1
ATOM 2393 N N . ALA A 1 310 ? 16.885 -31.083 11.500 1.00 69.00 310 ALA A N 1
ATOM 2394 C CA . ALA A 1 310 ? 17.972 -31.959 11.937 1.00 69.00 310 ALA A CA 1
ATOM 2395 C C . ALA A 1 310 ? 19.211 -31.858 11.026 1.00 69.00 310 ALA A C 1
ATOM 2397 O O . ALA A 1 310 ? 20.329 -31.830 11.532 1.00 69.00 310 ALA A O 1
ATOM 2398 N N . MET A 1 311 ? 19.033 -31.729 9.703 1.00 62.22 311 MET A N 1
ATOM 2399 C CA . MET A 1 311 ? 20.160 -31.507 8.783 1.00 62.22 311 MET A CA 1
ATOM 2400 C C . MET A 1 311 ? 20.796 -30.122 8.969 1.00 62.22 311 MET A C 1
ATOM 2402 O O . MET A 1 311 ? 22.013 -30.005 8.888 1.00 62.22 311 MET A O 1
ATOM 2406 N N . MET A 1 312 ? 20.010 -29.088 9.292 1.00 55.34 312 MET A N 1
ATOM 2407 C CA . MET A 1 312 ? 20.548 -27.767 9.643 1.00 55.34 312 MET A CA 1
ATOM 2408 C C . MET A 1 312 ? 21.270 -27.748 10.999 1.00 55.34 312 MET A C 1
ATOM 2410 O O . MET A 1 312 ? 22.193 -26.955 11.186 1.00 55.34 312 MET A O 1
ATOM 2414 N N . GLU A 1 313 ? 20.867 -28.586 11.958 1.00 55.03 313 GLU A N 1
ATOM 2415 C CA . GLU A 1 313 ? 21.600 -28.760 13.218 1.00 55.03 313 GLU A CA 1
ATOM 2416 C C . GLU A 1 313 ? 22.900 -29.549 13.017 1.00 55.03 313 GLU A C 1
ATOM 2418 O O . GLU A 1 313 ? 23.929 -29.105 13.522 1.00 55.03 313 GLU A O 1
ATOM 2423 N N . GLU A 1 314 ? 22.909 -30.615 12.207 1.00 49.53 314 GLU A N 1
ATOM 2424 C CA . GLU A 1 314 ? 24.143 -31.324 11.824 1.00 49.53 314 GLU A CA 1
ATOM 2425 C C . GLU A 1 314 ? 25.101 -30.430 11.013 1.00 49.53 314 GLU A C 1
ATOM 2427 O O . GLU A 1 314 ? 26.309 -30.455 11.254 1.00 49.53 314 GLU A O 1
ATOM 2432 N N . GLU A 1 315 ? 24.599 -29.581 10.104 1.00 50.44 315 GLU A N 1
ATOM 2433 C CA . GLU A 1 315 ? 25.422 -28.576 9.412 1.00 50.44 315 GLU A CA 1
ATOM 2434 C C . GLU A 1 315 ? 25.972 -27.524 10.385 1.00 50.44 315 GLU A C 1
ATOM 2436 O O . GLU A 1 315 ? 27.135 -27.141 10.276 1.00 50.44 315 GLU A O 1
ATOM 2441 N N . LYS A 1 316 ? 25.195 -27.086 11.385 1.00 45.25 316 LYS A N 1
ATOM 2442 C CA . LYS A 1 316 ? 25.703 -26.189 12.438 1.00 45.25 316 LYS A CA 1
ATOM 2443 C C . LYS A 1 316 ? 26.764 -26.857 13.305 1.00 45.25 316 LYS A C 1
ATOM 2445 O O . LYS A 1 316 ? 27.723 -26.181 13.671 1.00 45.25 316 LYS A O 1
ATOM 2450 N N . GLU A 1 317 ? 26.629 -28.144 13.614 1.00 42.81 317 GLU A N 1
ATOM 2451 C CA . GLU A 1 317 ? 27.612 -28.895 14.403 1.00 42.81 317 GLU A CA 1
ATOM 2452 C C . GLU A 1 317 ? 28.909 -29.130 13.603 1.00 42.81 317 GLU A C 1
ATOM 2454 O O . GLU A 1 317 ? 30.003 -28.914 14.130 1.00 42.81 317 GLU A O 1
ATOM 2459 N N . GLN A 1 318 ? 28.809 -29.404 12.293 1.00 43.28 318 GLN A N 1
ATOM 2460 C CA . GLN A 1 318 ? 29.964 -29.462 11.381 1.00 43.28 318 GLN A CA 1
ATOM 2461 C C . GLN A 1 318 ? 30.629 -28.090 11.161 1.00 43.28 318 GLN A C 1
ATOM 2463 O O . GLN A 1 318 ? 31.855 -28.005 11.050 1.00 43.28 318 GLN A O 1
ATOM 2468 N N . VAL A 1 319 ? 29.860 -26.994 11.159 1.00 40.19 319 VAL A N 1
ATOM 2469 C CA . VAL A 1 319 ? 30.397 -25.620 11.119 1.00 40.19 319 VAL A CA 1
ATOM 2470 C C . VAL A 1 319 ? 31.071 -25.245 12.449 1.00 40.19 319 VAL A C 1
ATOM 2472 O O . VAL A 1 319 ? 32.065 -24.516 12.444 1.00 40.19 319 VAL A O 1
ATOM 2475 N N . PHE A 1 320 ? 30.605 -25.775 13.587 1.00 28.59 320 PHE A N 1
ATOM 2476 C CA . PHE A 1 320 ? 31.186 -25.495 14.906 1.00 28.59 320 PHE A CA 1
ATOM 2477 C C . PHE A 1 320 ? 32.513 -26.235 15.152 1.00 28.59 320 PHE A C 1
ATOM 2479 O O . PHE A 1 320 ? 33.418 -25.666 15.768 1.00 28.59 320 PHE A O 1
ATOM 2486 N N . GLU A 1 321 ? 32.700 -27.446 14.613 1.00 33.72 321 GLU A N 1
ATOM 2487 C CA . GLU A 1 321 ? 34.006 -28.131 14.650 1.00 33.72 321 GLU A CA 1
ATOM 2488 C C . GLU A 1 321 ? 35.067 -27.454 13.755 1.00 33.72 321 GLU A C 1
ATOM 2490 O O . GLU A 1 321 ? 36.265 -27.537 14.040 1.00 33.72 321 GLU A O 1
ATOM 2495 N N . GLY A 1 322 ? 34.651 -26.695 12.733 1.00 32.72 322 GLY A N 1
ATOM 2496 C CA . GLY A 1 322 ? 35.540 -25.932 11.846 1.00 32.72 322 GLY A CA 1
ATOM 2497 C C . GLY A 1 322 ? 36.123 -24.639 12.439 1.00 32.72 322 GLY A C 1
ATOM 2498 O O . GLY A 1 322 ? 37.073 -24.083 11.882 1.00 32.72 322 GLY A O 1
ATOM 2499 N N . LEU A 1 323 ? 35.607 -24.154 13.575 1.00 33.12 323 LEU A N 1
ATOM 2500 C CA . LEU A 1 323 ? 35.984 -22.852 14.148 1.00 33.12 323 LEU A CA 1
ATOM 2501 C C . LEU A 1 323 ? 37.135 -22.897 15.168 1.00 33.12 323 LEU A C 1
ATOM 2503 O O . LEU A 1 323 ? 37.662 -21.847 15.534 1.00 33.12 323 LEU A O 1
ATOM 2507 N N . ASN A 1 324 ? 37.607 -24.081 15.570 1.00 31.55 324 ASN A N 1
ATOM 2508 C CA . ASN A 1 324 ? 38.703 -24.210 16.543 1.00 31.55 324 ASN A CA 1
ATOM 2509 C C . ASN A 1 324 ? 40.125 -24.108 15.953 1.00 31.55 324 ASN A C 1
ATOM 2511 O O . ASN A 1 324 ? 41.092 -24.297 16.688 1.00 31.55 324 ASN A O 1
ATOM 2515 N N . ASN A 1 325 ? 40.287 -23.761 14.667 1.00 38.28 325 ASN A N 1
ATOM 2516 C CA . ASN A 1 325 ? 41.610 -23.639 14.029 1.00 38.28 325 ASN A CA 1
ATOM 2517 C C . ASN A 1 325 ? 41.961 -22.260 13.441 1.00 38.28 325 ASN A C 1
ATOM 2519 O O . ASN A 1 325 ? 43.034 -22.112 12.856 1.00 38.28 325 ASN A O 1
ATOM 2523 N N . PHE A 1 326 ? 41.158 -21.213 13.651 1.00 34.31 326 PHE A N 1
ATOM 2524 C CA . PHE A 1 326 ? 41.536 -19.854 13.236 1.00 34.31 326 PHE A CA 1
ATOM 2525 C C . PHE A 1 326 ? 42.249 -19.088 14.358 1.00 34.31 326 PHE A C 1
ATOM 2527 O O . PHE A 1 326 ? 41.703 -18.184 14.982 1.00 34.31 326 PHE A O 1
ATOM 2534 N N . HIS A 1 327 ? 43.508 -19.446 14.606 1.00 44.88 327 HIS A N 1
ATOM 2535 C CA . HIS A 1 327 ? 44.509 -18.552 15.197 1.00 44.88 327 HIS A CA 1
ATOM 2536 C C . HIS A 1 327 ? 45.780 -18.619 14.348 1.00 44.88 327 HIS A C 1
ATOM 2538 O O . HIS A 1 327 ? 46.728 -19.325 14.690 1.00 44.88 327 HIS A O 1
ATOM 2544 N N . LYS A 1 328 ? 45.792 -17.885 13.231 1.00 42.25 328 LYS A N 1
ATOM 2545 C CA . LYS A 1 328 ? 46.990 -17.258 12.653 1.00 42.25 328 LYS A CA 1
ATOM 2546 C C . LYS A 1 328 ? 46.598 -16.348 11.491 1.00 42.25 328 LYS A C 1
ATOM 2548 O O . LYS A 1 328 ? 45.737 -16.692 10.694 1.00 42.25 328 LYS A O 1
ATOM 2553 N N . ASP A 1 329 ? 47.264 -15.201 11.456 1.00 38.12 329 ASP A N 1
ATOM 2554 C CA . ASP A 1 329 ? 47.332 -14.233 10.357 1.00 38.12 329 ASP A CA 1
ATOM 2555 C C . ASP A 1 329 ? 46.253 -13.137 10.309 1.00 38.12 329 ASP A C 1
ATOM 2557 O O . ASP A 1 329 ? 45.683 -12.820 9.268 1.00 38.12 329 ASP A O 1
ATOM 2561 N N . GLN A 1 330 ? 46.079 -12.432 11.432 1.00 34.72 330 GLN A N 1
ATOM 2562 C CA . GLN A 1 330 ? 45.818 -10.989 11.361 1.00 34.72 330 GLN A CA 1
ATOM 2563 C C . GLN A 1 330 ? 47.151 -10.251 11.180 1.00 34.72 330 GLN A C 1
ATOM 2565 O O . GLN A 1 330 ? 47.941 -10.135 12.117 1.00 34.72 330 GLN A O 1
ATOM 2570 N N . VAL A 1 331 ? 47.406 -9.737 9.976 1.00 45.19 331 VAL A N 1
ATOM 2571 C CA . VAL A 1 331 ? 48.478 -8.757 9.750 1.00 45.19 331 VAL A CA 1
ATOM 2572 C C . VAL A 1 331 ? 47.940 -7.388 10.155 1.00 45.19 331 VAL A C 1
ATOM 2574 O O . VAL A 1 331 ? 47.214 -6.745 9.402 1.00 45.19 331 VAL A O 1
ATOM 2577 N N . VAL A 1 332 ? 48.268 -6.954 11.371 1.00 46.09 332 VAL A N 1
ATOM 2578 C CA . VAL A 1 332 ? 48.018 -5.580 11.826 1.00 46.09 332 VAL A CA 1
ATOM 2579 C C . VAL A 1 332 ? 49.072 -4.680 11.177 1.00 46.09 332 VAL A C 1
ATOM 2581 O O . VAL A 1 332 ? 50.263 -4.808 11.464 1.00 46.09 332 VAL A O 1
ATOM 2584 N N . LEU A 1 333 ? 48.649 -3.808 10.258 1.00 49.69 333 LEU A N 1
ATOM 2585 C CA . LEU A 1 333 ? 49.538 -2.859 9.586 1.00 49.69 333 LEU A CA 1
ATOM 2586 C C . LEU A 1 333 ? 49.892 -1.699 10.541 1.00 49.69 333 LEU A C 1
ATOM 2588 O O . LEU A 1 333 ? 48.982 -1.136 11.149 1.00 49.69 333 LEU A O 1
ATOM 2592 N N . PRO A 1 334 ? 51.176 -1.320 10.681 1.00 51.78 334 PRO A N 1
ATOM 2593 C CA . PRO A 1 334 ? 51.581 -0.193 11.524 1.00 51.78 334 PRO A CA 1
ATOM 2594 C C . PRO A 1 334 ? 50.992 1.139 11.019 1.00 51.78 334 PRO A C 1
ATOM 2596 O O . PRO A 1 334 ? 51.130 1.471 9.837 1.00 51.78 334 PRO A O 1
ATOM 2599 N N . GLU A 1 335 ? 50.336 1.897 11.906 1.00 52.44 335 GLU A N 1
ATOM 2600 C CA . GLU A 1 335 ? 49.616 3.153 11.599 1.00 52.44 335 GLU A CA 1
ATOM 2601 C C . GLU A 1 335 ? 50.510 4.240 10.974 1.00 52.44 335 GLU A C 1
ATOM 2603 O O . GLU A 1 335 ? 50.046 5.111 10.244 1.00 52.44 335 GLU A O 1
ATOM 2608 N N . ASP A 1 336 ? 51.817 4.160 11.202 1.00 55.16 336 ASP A N 1
ATOM 2609 C CA . ASP A 1 336 ? 52.847 5.096 10.760 1.00 55.16 336 ASP A CA 1
ATOM 2610 C C . ASP A 1 336 ? 53.196 5.008 9.259 1.00 55.16 336 ASP A C 1
ATOM 2612 O O . ASP A 1 336 ? 54.023 5.786 8.775 1.00 55.16 336 ASP A O 1
ATOM 2616 N N . LYS A 1 337 ? 52.569 4.097 8.496 1.00 53.44 337 LYS A N 1
ATOM 2617 C CA . LYS A 1 337 ? 52.870 3.881 7.064 1.00 53.44 337 LYS A CA 1
ATOM 2618 C C . LYS A 1 337 ? 51.683 3.982 6.104 1.00 53.44 337 LYS A C 1
ATOM 2620 O O . LYS A 1 337 ? 51.889 3.836 4.899 1.00 53.44 337 LYS A O 1
ATOM 2625 N N . ILE A 1 338 ? 50.477 4.248 6.600 1.00 57.81 338 ILE A N 1
ATOM 2626 C CA . ILE A 1 338 ? 49.276 4.404 5.770 1.00 57.81 338 ILE A CA 1
ATOM 2627 C C . ILE A 1 338 ? 49.048 5.896 5.525 1.00 57.81 338 ILE A C 1
ATOM 2629 O O . ILE A 1 338 ? 48.817 6.660 6.459 1.00 57.81 338 ILE A O 1
ATOM 2633 N N . ILE A 1 339 ? 49.130 6.327 4.265 1.00 60.06 339 ILE A N 1
ATOM 2634 C CA . ILE A 1 339 ? 48.940 7.737 3.898 1.00 60.06 339 ILE A CA 1
ATOM 2635 C C . ILE A 1 339 ? 47.527 7.912 3.341 1.00 60.06 339 ILE A C 1
ATOM 2637 O O . ILE A 1 339 ? 47.199 7.368 2.288 1.00 60.06 339 ILE A O 1
ATOM 2641 N N . GLU A 1 340 ? 46.693 8.690 4.027 1.00 61.81 340 GLU A N 1
ATOM 2642 C CA . GLU A 1 340 ? 45.356 9.051 3.549 1.00 61.81 340 GLU A CA 1
ATOM 2643 C C . GLU A 1 340 ? 45.444 10.194 2.524 1.00 61.81 340 GLU A C 1
ATOM 2645 O O . GLU A 1 340 ? 46.100 11.217 2.749 1.00 61.81 340 GLU A O 1
ATOM 2650 N N . ARG A 1 341 ? 44.788 10.026 1.374 1.00 56.16 341 ARG A N 1
ATOM 2651 C CA . ARG A 1 341 ? 44.715 11.025 0.303 1.00 56.16 341 ARG A CA 1
ATOM 2652 C C . ARG A 1 341 ? 43.280 11.183 -0.171 1.00 56.16 341 ARG A C 1
ATOM 2654 O O . ARG A 1 341 ? 42.634 10.216 -0.558 1.00 56.16 341 ARG A O 1
ATOM 2661 N N . ASP A 1 342 ? 42.811 12.425 -0.174 1.00 55.56 342 ASP A N 1
ATOM 2662 C CA . ASP A 1 342 ? 41.519 12.790 -0.746 1.00 55.56 342 ASP A CA 1
ATOM 2663 C C . ASP A 1 342 ? 41.706 13.159 -2.220 1.00 55.56 342 ASP A C 1
ATOM 2665 O O . ASP A 1 342 ? 42.501 14.044 -2.561 1.00 55.56 342 ASP A O 1
ATOM 2669 N N . VAL A 1 343 ? 41.001 12.447 -3.096 1.00 54.41 343 VAL A N 1
ATOM 2670 C CA . VAL A 1 343 ? 40.921 12.770 -4.518 1.00 54.41 343 VAL A CA 1
ATOM 2671 C C . VAL A 1 343 ? 39.444 12.832 -4.893 1.00 54.41 343 VAL A C 1
ATOM 2673 O O . VAL A 1 343 ? 38.744 11.822 -4.884 1.00 54.41 343 VAL A O 1
ATOM 2676 N N . ASN A 1 344 ? 38.973 14.033 -5.241 1.00 40.66 344 ASN A N 1
ATOM 2677 C CA . ASN A 1 344 ? 37.590 14.320 -5.641 1.00 40.66 344 ASN A CA 1
ATOM 2678 C C . ASN A 1 344 ? 36.517 13.909 -4.607 1.00 40.66 344 ASN A C 1
ATOM 2680 O O . ASN A 1 344 ? 35.445 13.441 -4.987 1.00 40.66 344 ASN A O 1
ATOM 2684 N N . GLY A 1 345 ? 36.783 14.091 -3.307 1.00 53.88 345 GLY A N 1
ATOM 2685 C CA . GLY A 1 345 ? 35.812 13.837 -2.235 1.00 53.88 345 GLY A CA 1
ATOM 2686 C C . GLY A 1 345 ? 35.691 12.364 -1.848 1.00 53.88 345 GLY A C 1
ATOM 2687 O O . GLY A 1 345 ? 34.774 11.989 -1.117 1.00 53.88 345 GLY A O 1
ATOM 2688 N N . ARG A 1 346 ? 36.602 11.519 -2.342 1.00 43.69 346 ARG A N 1
ATOM 2689 C CA . ARG A 1 346 ? 36.752 10.125 -1.925 1.00 43.69 346 ARG A CA 1
ATOM 2690 C C . ARG A 1 346 ? 38.124 9.950 -1.286 1.00 43.69 346 ARG A C 1
ATOM 2692 O O . ARG A 1 346 ? 39.147 10.338 -1.851 1.00 43.69 346 ARG A O 1
ATOM 2699 N N . LYS A 1 347 ? 38.120 9.372 -0.086 1.00 56.56 347 LYS A N 1
ATOM 2700 C CA . LYS A 1 347 ? 39.316 9.099 0.711 1.00 56.56 347 LYS A CA 1
ATOM 2701 C C . LYS A 1 347 ? 39.923 7.771 0.280 1.00 56.56 347 LYS A C 1
ATOM 2703 O O . LYS A 1 347 ? 39.244 6.747 0.302 1.00 56.56 347 LYS A O 1
ATOM 2708 N N . PHE A 1 348 ? 41.196 7.798 -0.087 1.00 57.66 348 PHE A N 1
ATOM 2709 C CA . PHE A 1 348 ? 41.979 6.621 -0.440 1.00 57.66 348 PHE A CA 1
ATOM 2710 C C . PHE A 1 348 ? 43.116 6.435 0.561 1.00 57.66 348 PHE A C 1
ATOM 2712 O O . PHE A 1 348 ? 43.735 7.407 0.997 1.00 57.66 348 PHE A O 1
ATOM 2719 N N . PHE A 1 349 ? 43.417 5.181 0.892 1.00 67.25 349 PHE A N 1
ATOM 2720 C CA . PHE A 1 349 ? 44.564 4.816 1.715 1.00 67.25 349 PHE A CA 1
ATOM 2721 C C . PHE A 1 349 ? 45.675 4.287 0.811 1.00 67.25 349 PHE A C 1
ATOM 2723 O O . PHE A 1 349 ? 45.508 3.278 0.129 1.00 67.25 349 PHE A O 1
ATOM 2730 N N . LEU A 1 350 ? 46.812 4.978 0.785 1.00 60.38 350 LEU A N 1
ATOM 2731 C CA . LEU A 1 350 ? 48.012 4.512 0.101 1.00 60.38 350 LEU A CA 1
ATOM 2732 C C . LEU A 1 350 ? 48.741 3.531 1.012 1.00 60.38 350 LEU A C 1
ATOM 2734 O O . LEU A 1 350 ? 49.267 3.918 2.059 1.00 60.38 350 LEU A O 1
ATOM 2738 N N . VAL A 1 351 ? 48.775 2.270 0.590 1.00 63.97 351 VAL A N 1
ATOM 2739 C CA . VAL A 1 351 ? 49.523 1.201 1.252 1.00 63.97 351 VAL A CA 1
ATOM 2740 C C . VAL A 1 351 ? 50.801 0.934 0.446 1.00 63.97 351 VAL A C 1
ATOM 2742 O O . VAL A 1 351 ? 50.710 0.650 -0.748 1.00 63.97 351 VAL A O 1
ATOM 2745 N N . PRO A 1 352 ? 51.997 1.043 1.053 1.00 61.97 352 PRO A N 1
ATOM 2746 C CA . PRO A 1 352 ? 53.253 0.696 0.395 1.00 61.97 352 PRO A CA 1
ATOM 2747 C C . PRO A 1 352 ? 53.264 -0.754 -0.106 1.00 61.97 352 PRO A C 1
ATOM 2749 O O . PRO A 1 352 ? 52.931 -1.669 0.643 1.00 61.97 352 PRO A O 1
ATOM 2752 N N . GLU A 1 353 ? 53.729 -0.970 -1.337 1.00 58.88 353 GLU A N 1
ATOM 2753 C CA . GLU A 1 353 ? 53.806 -2.291 -1.991 1.00 58.88 353 GLU A CA 1
ATOM 2754 C C . GLU A 1 353 ? 54.571 -3.332 -1.154 1.00 58.88 353 GLU A C 1
ATOM 2756 O O . GLU A 1 353 ? 54.203 -4.499 -1.108 1.00 58.88 353 GLU A O 1
ATOM 2761 N N . SER A 1 354 ? 55.581 -2.896 -0.395 1.00 59.75 354 SER A N 1
ATOM 2762 C CA . SER A 1 354 ? 56.374 -3.754 0.496 1.00 59.75 354 SER A CA 1
ATOM 2763 C C . SER A 1 354 ? 55.608 -4.329 1.695 1.00 59.75 354 SER A C 1
ATOM 2765 O O . SER A 1 354 ? 56.152 -5.173 2.405 1.00 59.75 354 SER A O 1
ATOM 2767 N N . LEU A 1 355 ? 54.380 -3.865 1.945 1.00 62.31 355 LEU A N 1
ATOM 2768 C CA . LEU A 1 355 ? 53.508 -4.333 3.026 1.00 62.31 355 LEU A CA 1
ATOM 2769 C C . LEU A 1 355 ? 52.379 -5.249 2.535 1.00 62.31 355 LEU A C 1
ATOM 2771 O O . LEU A 1 355 ? 51.620 -5.759 3.358 1.00 62.31 355 LEU A O 1
ATOM 2775 N N . ILE A 1 356 ? 52.272 -5.479 1.225 1.00 63.41 356 ILE A N 1
ATOM 2776 C CA . ILE A 1 356 ? 51.271 -6.368 0.636 1.00 63.41 356 ILE A CA 1
ATOM 2777 C C . ILE A 1 356 ? 51.970 -7.686 0.265 1.00 63.41 356 ILE A C 1
ATOM 2779 O O . ILE A 1 356 ? 52.938 -7.663 -0.495 1.00 63.41 356 ILE A O 1
ATOM 2783 N N . PRO A 1 357 ? 51.525 -8.845 0.792 1.00 68.56 357 PRO A N 1
ATOM 2784 C CA . PRO A 1 357 ? 52.057 -10.141 0.380 1.00 68.56 357 PRO A CA 1
ATOM 2785 C C . PRO A 1 357 ? 51.929 -10.320 -1.139 1.00 68.56 357 PRO A C 1
ATOM 2787 O O . PRO A 1 357 ? 50.863 -10.056 -1.695 1.00 68.56 357 PRO A O 1
ATOM 2790 N N . TYR A 1 358 ? 53.006 -10.770 -1.791 1.00 60.78 358 TYR A N 1
ATOM 2791 C CA . TYR A 1 358 ? 53.141 -10.807 -3.256 1.00 60.78 358 TYR A CA 1
ATOM 2792 C C . TYR A 1 358 ? 51.968 -11.514 -3.957 1.00 60.78 358 TYR A C 1
ATOM 2794 O O . TYR A 1 358 ? 51.454 -11.013 -4.953 1.00 60.78 358 TYR A O 1
ATOM 2802 N N . ASP A 1 359 ? 51.466 -12.598 -3.363 1.00 66.12 359 ASP A N 1
ATOM 2803 C CA . ASP A 1 359 ? 50.352 -13.383 -3.905 1.00 66.12 359 ASP A CA 1
ATOM 2804 C C . ASP A 1 359 ? 49.041 -12.574 -3.976 1.00 66.12 359 ASP A C 1
ATOM 2806 O O . ASP A 1 359 ? 48.307 -12.660 -4.957 1.00 66.12 359 ASP A O 1
ATOM 2810 N N . LYS A 1 360 ? 48.777 -11.708 -2.984 1.00 64.19 360 LYS A N 1
ATOM 2811 C CA . LYS A 1 360 ? 47.594 -10.825 -2.971 1.00 64.19 360 LYS A CA 1
ATOM 2812 C C . LYS A 1 360 ? 47.750 -9.609 -3.879 1.00 64.19 360 LYS A C 1
ATOM 2814 O O . LYS A 1 360 ? 46.759 -9.086 -4.380 1.00 64.19 360 LYS A O 1
ATOM 2819 N N . LEU A 1 361 ? 48.982 -9.139 -4.074 1.00 63.47 361 LEU A N 1
ATOM 2820 C CA . LEU A 1 361 ? 49.273 -8.047 -5.003 1.00 63.47 361 LEU A CA 1
ATOM 2821 C C . LEU A 1 361 ? 48.999 -8.486 -6.450 1.00 63.47 361 LEU A C 1
ATOM 2823 O O . LEU A 1 361 ? 48.440 -7.722 -7.232 1.00 63.47 361 LEU A O 1
ATOM 2827 N N . GLN A 1 362 ? 49.365 -9.725 -6.784 1.00 63.31 362 GLN A N 1
ATOM 2828 C CA . GLN A 1 362 ? 49.180 -10.286 -8.117 1.00 63.31 362 GLN A CA 1
ATOM 2829 C C . GLN A 1 362 ? 47.692 -10.481 -8.457 1.00 63.31 362 GLN A C 1
ATOM 2831 O O . GLN A 1 362 ? 47.264 -10.099 -9.541 1.00 63.31 362 GLN A O 1
ATOM 2836 N N . GLU A 1 363 ? 46.892 -10.955 -7.500 1.00 68.50 363 GLU A N 1
ATOM 2837 C CA . GLU A 1 363 ? 45.438 -11.128 -7.646 1.00 68.50 363 GLU A CA 1
ATOM 2838 C C . GLU A 1 363 ? 44.701 -9.784 -7.853 1.00 68.50 363 GLU A C 1
ATOM 2840 O O . GLU A 1 363 ? 43.809 -9.669 -8.694 1.00 68.50 363 GLU A O 1
ATOM 2845 N N . LEU A 1 364 ? 45.130 -8.728 -7.150 1.00 64.44 364 LEU A N 1
ATOM 2846 C CA . LEU A 1 364 ? 44.610 -7.361 -7.313 1.00 64.44 364 LEU A CA 1
ATOM 2847 C C . LEU A 1 364 ? 44.991 -6.722 -8.656 1.00 64.44 364 LEU A C 1
ATOM 2849 O O . LEU A 1 364 ? 44.207 -5.972 -9.234 1.00 64.44 364 LEU A O 1
ATOM 2853 N N . LEU A 1 365 ? 46.203 -6.985 -9.149 1.00 66.56 365 LEU A N 1
ATOM 2854 C CA . LEU A 1 365 ? 46.647 -6.490 -10.454 1.00 66.56 365 LEU A CA 1
ATOM 2855 C C . LEU A 1 365 ? 45.932 -7.213 -11.600 1.00 66.56 365 LEU A C 1
ATOM 2857 O O . LEU A 1 365 ? 45.581 -6.577 -12.591 1.00 66.56 365 LEU A O 1
ATOM 2861 N N . GLU A 1 366 ? 45.680 -8.514 -11.460 1.00 68.12 366 GLU A N 1
ATOM 2862 C CA . GLU A 1 366 ? 44.925 -9.291 -12.445 1.00 68.12 366 GLU A CA 1
ATOM 2863 C C . GLU A 1 366 ? 43.452 -8.863 -12.521 1.00 68.12 366 GLU A C 1
ATOM 2865 O O . GLU A 1 366 ? 42.926 -8.758 -13.630 1.00 68.12 366 GLU A O 1
ATOM 2870 N N . SER A 1 367 ? 42.807 -8.524 -11.396 1.00 66.38 367 SER A N 1
ATOM 2871 C CA . SER A 1 367 ? 41.421 -8.026 -11.414 1.00 66.38 367 SER A CA 1
ATOM 2872 C C . SER A 1 367 ? 41.296 -6.644 -12.066 1.00 66.38 367 SER A C 1
ATOM 2874 O O . SER A 1 367 ? 40.389 -6.414 -12.862 1.00 66.38 367 SER A O 1
ATOM 2876 N N . LEU A 1 368 ? 42.259 -5.748 -11.827 1.00 59.00 368 LEU A N 1
ATOM 2877 C CA . LEU A 1 368 ? 42.282 -4.410 -12.430 1.00 59.00 368 LEU A CA 1
ATOM 2878 C C . LEU A 1 368 ? 42.571 -4.427 -13.938 1.00 59.00 368 LEU A C 1
ATOM 2880 O O . LEU A 1 368 ? 42.136 -3.525 -14.649 1.00 59.00 368 LEU A O 1
ATOM 2884 N N . MET A 1 369 ? 43.292 -5.435 -14.443 1.00 58.22 369 MET A N 1
ATOM 2885 C CA . MET A 1 369 ? 43.512 -5.605 -15.886 1.00 58.22 369 MET A CA 1
ATOM 2886 C C . MET A 1 369 ? 42.333 -6.264 -16.614 1.00 58.22 369 MET A C 1
ATOM 2888 O O . MET A 1 369 ? 42.284 -6.194 -17.837 1.00 58.22 369 MET A O 1
ATOM 2892 N N . GLN A 1 370 ? 41.405 -6.912 -15.903 1.00 53.56 370 GLN A N 1
ATOM 2893 C CA . GLN A 1 370 ? 40.181 -7.468 -16.497 1.00 53.56 370 GLN A CA 1
ATOM 2894 C C . GLN A 1 370 ? 39.055 -6.432 -16.634 1.00 53.56 370 GLN A C 1
ATOM 2896 O O . GLN A 1 370 ? 38.133 -6.642 -17.418 1.00 53.56 370 GLN A O 1
ATOM 2901 N N . GLU A 1 371 ? 39.138 -5.315 -15.908 1.00 48.38 371 GLU A N 1
ATOM 2902 C CA . GLU A 1 371 ? 38.173 -4.207 -15.967 1.00 48.38 371 GLU A CA 1
ATOM 2903 C C . GLU A 1 371 ? 38.589 -3.058 -16.916 1.00 48.38 371 GLU A C 1
ATOM 2905 O O . GLU A 1 371 ? 37.890 -2.044 -16.991 1.00 48.38 371 GLU A O 1
ATOM 2910 N N . ALA A 1 372 ? 39.695 -3.205 -17.660 1.00 41.47 372 ALA A N 1
ATOM 2911 C CA . ALA A 1 372 ? 40.197 -2.249 -18.659 1.00 41.47 372 ALA A CA 1
ATOM 2912 C C . ALA A 1 372 ? 40.142 -2.835 -20.077 1.00 41.47 372 ALA A C 1
ATOM 2914 O O . ALA A 1 372 ? 39.805 -2.067 -21.012 1.00 41.47 372 ALA A O 1
#

Secondary structure (DSSP, 8-state):
--HHHHHHHHTT-STTT----EEEEEEEETTTTEEEEEEEEEGGGS-HHHHHHHHHHHHHHHHGGGSSEEEEEE--HHHHHHHHHHHH-SS--HHHHHHHHHHHHHH----SEEEEEEEEEEEEEEEE-TTS-EEEEEEEEEEEEEEEEEEEEE----EEEPTTS-EEEPP--EEE---SEEEEESEEETTEEETTEEEEEE-SHHHHHHHHHHH---PPP--PPP---------------SSSTTSSSSS----S--SSTTTSSSS-----------------PPPP-----HHHHHHHHHHHHHHHHHHHHHHHHHHHHGGGG--S------GGG-EEEEETTEEEEE--GGGS-HHHHHHHHHHHHH--

InterPro domains:
  IPR025466 Protein of unknown function DUF4317 [PF14199] (1-215)

pLDDT: mean 72.57, std 24.73, range [25.44, 98.56]

Radius of gyration: 30.42 Å; chains: 1; bounding box: 98×85×51 Å

Sequence (372 aa):
MTKSGLLEIKKRFKFKDCSFSGMAYAIFDNEGKEIEGADSTRFLTLDDDEQKKYISLISKAYSAAGGAFAEDVTVIGDDAKMLMALAKSDIPDASLVRAWAQEIIGNYDADGEYALLVFSDAYDVPAKDTGKNKTGESEEVYSYIAACICPFKPAKGGIMKTSENKLHASDVIKVLGNPVAGFMYPAFNDRSSDYDNMYCVVKNDPEREMIRGMYAADVPDYVKPEPKKKVKADSEEDGLTMEAARQAADEETADGYALHLEASIKQTEGVDTSIRQNEDVEIQTRPEGYGENIETLTEKAMQEKLREQAMMEEEKEQVFEGLNNFHKDQVVLPEDKIIERDVNGRKFFLVPESLIPYDKLQELLESLMQEA

Organism: NCBI:txid1121131